Protein AF-A0A075LVZ1-F1 (afdb_monomer)

InterPro domains:
  IPR008553 Domain of unknown function DUF835 [PF05763] (126-256)

Solvent-accessible surface area (backbone atoms only — not comparable to full-atom values): 14020 Å² total; per-residue (Å²): 122,68,75,75,57,60,70,69,57,56,50,52,45,52,52,50,43,52,54,49,44,50,55,30,52,59,31,57,80,43,51,83,75,55,57,79,72,57,25,54,36,34,45,48,41,28,52,23,44,44,40,32,42,50,24,44,50,52,50,55,45,39,42,56,43,92,54,87,62,44,68,61,48,32,51,49,24,42,51,53,18,52,55,44,45,52,50,33,52,52,52,41,52,54,52,48,43,53,72,79,54,68,74,62,76,65,84,74,63,80,78,72,87,83,77,92,60,77,24,48,48,32,36,36,68,45,45,86,65,47,58,50,54,54,48,52,57,43,61,77,61,76,40,38,30,40,37,39,21,68,57,51,72,76,48,57,85,70,57,47,84,41,53,45,72,46,40,42,33,83,89,50,92,88,35,46,43,53,75,46,52,66,60,56,46,52,51,53,52,54,47,39,72,75,30,82,53,15,38,41,35,34,63,35,47,63,58,32,27,74,67,55,38,59,70,58,42,49,54,50,51,51,54,47,44,56,63,34,33,77,68,33,14,31,39,38,38,33,36,51,73,85,76,50,54,75,68,59,48,53,55,46,58,74,76,23,45,79,107

Radius of gyration: 27.49 Å; Cα contacts (8 Å, |Δi|>4): 337; chains: 1; bounding box: 56×33×82 Å

Secondar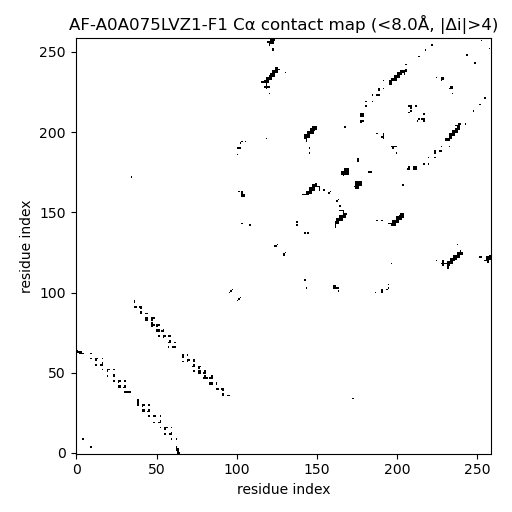y structure (DSSP, 8-state):
----S-HHHHHHHHHHHHHHHHHHHHHHTTTTTS-HHHHHHHHHHHHHHHHHHHHHHHHHHHTTS--TTHHHHHHHHHHHHHHHHHHHHHHHHHHHHHHH-----GGGGGG-----PPP-EEEEE--HHHHHHHHHHHHHTT--EEEEES-GGGGTTT--TTEEEEEB-SS-TTSB-TT-HHHHHHHHHHHHHHSTT-EEEES-HHHHHHHH-HHHHHHHHHHHHHHHHTTT-EEEEEE-GGGS-HHHHHHHHHHSEE-

Foldseek 3Di:
DDFPDPPVVLVVLVVVLVVLVVVLVVLVVCCPPDDPLVNQLSVLLNVLSVLQSVLSVLVSCCRPPPDPPSVVSNVVSVVSSVVSNVVSVVSSVVSVCCLLPPFQPQVPPVPDPDDPDQAAEEEEEDDPVVVVVVLVVVVVVLFQEEEEDCCVVVCVVVDDSRYHYAHEDPPDPSHHDLQPLVSVLVSLLSRCVNGQQYEYEYQPLLVSCVVHNLVRSLVSSLVSSVSQSVRRYYYYYYHHPVSDDPVSVVSCVVRHPYD

pLDDT: mean 82.73, std 14.63, range [36.31, 97.94]

Mean predicted aligned error: 13.15 Å

Organism: NCBI:txid1343739

Nearest PDB structures (foldseek):
  4yds-assembly1_A  TM=5.813E-01  e=6.071E-04  Sulfolobus acidocaldarius DSM 639
  4jq6-assembly1_A-2  TM=7.690E-01  e=6.101E+00  uncultured bacterium
  4jq6-assembly1_C-2  TM=6.666E-01  e=6.101E+00  uncultured bacterium
  4jq6-assembly1_B-2  TM=5.607E-01  e=7.178E+00  uncultured bacterium
  7p5j-assembly1_B  TM=1.884E-01  e=2.300E+00  Homo sapiens

Structure (mmCIF, N/CA/C/O backbone):
data_AF-A0A075LVZ1-F1
#
_entry.id   AF-A0A075LVZ1-F1
#
loop_
_atom_site.group_PDB
_atom_site.id
_atom_site.type_symbol
_atom_site.label_atom_id
_atom_site.label_alt_id
_atom_site.label_comp_id
_atom_site.label_asym_id
_atom_site.label_entity_id
_atom_site.label_seq_id
_atom_site.pdbx_PDB_ins_code
_atom_site.Cartn_x
_atom_site.Cartn_y
_atom_site.Cartn_z
_atom_site.occupancy
_atom_site.B_iso_or_equiv
_atom_site.auth_seq_id
_atom_site.auth_comp_id
_atom_site.auth_asym_id
_atom_site.auth_atom_id
_atom_site.pdbx_PDB_model_num
ATOM 1 N N . MET A 1 1 ? 19.210 -5.018 -51.157 1.00 64.44 1 MET A N 1
ATOM 2 C CA . MET A 1 1 ? 20.095 -4.602 -50.052 1.00 64.44 1 MET A CA 1
ATOM 3 C C . MET A 1 1 ? 21.063 -5.731 -49.823 1.00 64.44 1 MET A C 1
ATOM 5 O O . MET A 1 1 ? 20.612 -6.847 -49.597 1.00 64.44 1 MET A O 1
ATOM 9 N N . GLU A 1 2 ? 22.352 -5.469 -49.988 1.00 79.31 2 GLU A N 1
ATOM 10 C CA . GLU A 1 2 ? 23.391 -6.441 -49.652 1.00 79.31 2 GLU A CA 1
ATOM 11 C C . GLU A 1 2 ? 23.612 -6.414 -48.139 1.00 79.31 2 GLU A C 1
ATOM 13 O O . GLU A 1 2 ? 23.571 -5.349 -47.522 1.00 79.31 2 GLU A O 1
ATOM 18 N N . LEU A 1 3 ? 23.778 -7.591 -47.539 1.00 84.62 3 LEU A N 1
ATOM 19 C CA . LEU A 1 3 ? 24.021 -7.718 -46.109 1.00 84.62 3 LEU A CA 1
ATOM 20 C C . LEU A 1 3 ? 25.441 -7.233 -45.801 1.00 84.62 3 LEU A C 1
ATOM 22 O O . LEU A 1 3 ? 26.401 -7.734 -46.386 1.00 84.62 3 LEU A O 1
ATOM 26 N N . ARG A 1 4 ? 25.572 -6.272 -44.883 1.00 88.75 4 ARG A N 1
ATOM 27 C CA . ARG A 1 4 ? 26.872 -5.657 -44.556 1.00 88.75 4 ARG A CA 1
ATOM 28 C C . ARG A 1 4 ? 27.609 -6.367 -43.425 1.00 88.75 4 ARG A C 1
ATOM 30 O O . ARG A 1 4 ? 28.819 -6.212 -43.292 1.00 88.75 4 ARG A O 1
ATOM 37 N N . VAL A 1 5 ? 26.888 -7.158 -42.634 1.00 87.31 5 VAL A N 1
ATOM 38 C CA . VAL A 1 5 ? 27.413 -7.875 -41.470 1.00 87.31 5 VAL A CA 1
ATOM 39 C C . VAL A 1 5 ? 27.396 -9.392 -41.672 1.00 87.31 5 VAL A C 1
ATOM 41 O O . VAL A 1 5 ? 26.584 -9.917 -42.434 1.00 87.31 5 VAL A O 1
ATOM 44 N N . PRO A 1 6 ? 28.252 -10.143 -40.962 1.00 91.31 6 PRO A N 1
ATOM 45 C CA . PRO A 1 6 ? 28.134 -11.591 -40.874 1.00 91.31 6 PRO A CA 1
ATOM 46 C C . PRO A 1 6 ? 26.739 -12.056 -40.427 1.00 91.31 6 PRO A C 1
ATOM 48 O O . PRO A 1 6 ? 26.109 -11.453 -39.558 1.00 91.31 6 PRO A O 1
ATOM 51 N N . LEU A 1 7 ? 26.299 -13.208 -40.944 1.00 89.62 7 LEU A N 1
ATOM 52 C CA . LEU A 1 7 ? 24.992 -13.808 -40.631 1.00 89.62 7 LEU A CA 1
ATOM 53 C C . LEU A 1 7 ? 24.736 -14.004 -39.126 1.00 89.62 7 LEU A C 1
ATOM 55 O O . LEU A 1 7 ? 23.592 -13.919 -38.686 1.00 89.62 7 LEU A O 1
ATOM 59 N N . TYR A 1 8 ? 25.779 -14.256 -38.328 1.00 92.06 8 TYR A N 1
ATOM 60 C CA . TYR A 1 8 ? 25.625 -14.445 -36.884 1.00 92.06 8 TYR A CA 1
ATOM 61 C C . TYR A 1 8 ? 25.272 -13.141 -36.147 1.00 92.06 8 TYR A C 1
ATOM 63 O O . TYR A 1 8 ? 24.501 -13.193 -35.191 1.00 92.06 8 TYR A O 1
ATOM 71 N N . LEU A 1 9 ? 25.783 -11.984 -36.597 1.00 89.38 9 LEU A N 1
ATOM 72 C CA . LEU A 1 9 ? 25.427 -10.677 -36.026 1.00 89.38 9 LEU A CA 1
ATOM 73 C C . LEU A 1 9 ? 23.980 -10.332 -36.366 1.00 89.38 9 LEU A C 1
ATOM 75 O O . LEU A 1 9 ? 23.198 -10.030 -35.472 1.00 89.38 9 LEU A O 1
ATOM 79 N N . LEU A 1 10 ? 23.582 -10.535 -37.626 1.00 91.88 10 LEU A N 1
ATOM 80 C CA . LEU A 1 10 ? 22.193 -10.347 -38.043 1.00 91.88 10 LEU A CA 1
ATOM 81 C C . LEU A 1 10 ? 21.223 -11.203 -37.210 1.00 91.88 10 LEU A C 1
ATOM 83 O O . LEU A 1 10 ? 20.156 -10.732 -36.806 1.00 91.88 10 LEU A O 1
ATOM 87 N N . ALA A 1 11 ? 21.577 -12.465 -36.949 1.00 93.31 11 ALA A N 1
ATOM 88 C CA . ALA A 1 11 ? 20.767 -13.351 -36.118 1.00 93.31 11 ALA A CA 1
ATOM 89 C C . ALA A 1 11 ? 20.660 -12.835 -34.672 1.00 93.31 11 ALA A C 1
ATOM 91 O O . ALA A 1 11 ? 19.563 -12.800 -34.114 1.00 93.31 11 ALA A O 1
ATOM 92 N N . TYR A 1 12 ? 21.775 -12.391 -34.086 1.00 94.00 12 TYR A N 1
ATOM 93 C CA . TYR A 1 12 ? 21.812 -11.784 -32.753 1.00 94.00 12 TYR A CA 1
ATOM 94 C C . TYR A 1 12 ? 20.934 -10.523 -32.663 1.00 94.00 12 TYR A C 1
ATOM 96 O O . TYR A 1 12 ? 20.139 -10.385 -31.725 1.00 94.00 12 TYR A O 1
ATOM 104 N N . ASP A 1 13 ? 21.001 -9.643 -33.662 1.00 91.19 13 ASP A N 1
ATOM 105 C CA . ASP A 1 13 ? 20.199 -8.417 -33.713 1.00 91.19 13 ASP A CA 1
ATOM 106 C C . ASP A 1 13 ? 18.714 -8.706 -33.864 1.00 91.19 13 ASP A C 1
ATOM 108 O O . ASP A 1 13 ? 17.898 -8.155 -33.120 1.00 91.19 13 ASP A O 1
ATOM 112 N N . SER A 1 14 ? 18.374 -9.659 -34.732 1.00 93.50 14 SER A N 1
ATOM 113 C CA . SER A 1 14 ? 16.999 -10.123 -34.930 1.00 93.50 14 SER A CA 1
ATOM 114 C C . SER A 1 14 ? 16.399 -10.686 -33.640 1.00 93.50 14 SER A C 1
ATOM 116 O O . SER A 1 14 ? 15.290 -10.314 -33.251 1.00 93.50 14 SER A O 1
ATOM 118 N N . ILE A 1 15 ? 17.131 -11.570 -32.953 1.00 96.50 15 ILE A N 1
ATOM 119 C CA . ILE A 1 15 ? 16.661 -12.215 -31.719 1.00 96.50 15 ILE A CA 1
ATOM 120 C C . ILE A 1 15 ? 16.418 -11.169 -30.631 1.00 96.50 15 ILE A C 1
ATOM 122 O O . ILE A 1 15 ? 15.361 -11.176 -29.995 1.00 96.50 15 ILE A O 1
ATOM 126 N N . LEU A 1 16 ? 17.366 -10.251 -30.429 1.00 94.00 16 LEU A N 1
ATOM 127 C CA . LEU A 1 16 ? 17.232 -9.217 -29.404 1.00 94.00 16 LEU A CA 1
ATOM 128 C C . LEU A 1 16 ? 16.120 -8.217 -29.716 1.00 94.00 16 LEU A C 1
ATOM 130 O O . LEU A 1 16 ? 15.385 -7.841 -28.802 1.00 94.00 16 LEU A O 1
ATOM 134 N N . LEU A 1 17 ? 15.948 -7.829 -30.983 1.00 96.31 17 LEU A N 1
ATOM 135 C CA . LEU A 1 17 ? 14.853 -6.953 -31.395 1.00 96.31 17 LEU A CA 1
ATOM 136 C C . LEU A 1 17 ? 13.490 -7.604 -31.129 1.00 96.31 17 LEU A C 1
ATOM 138 O O . LEU A 1 17 ? 12.597 -6.960 -30.577 1.00 96.31 17 LEU A O 1
ATOM 142 N N . ILE A 1 18 ? 13.335 -8.890 -31.460 1.00 96.69 18 ILE A N 1
ATOM 143 C CA . ILE A 1 18 ? 12.097 -9.639 -31.203 1.00 96.69 18 ILE A CA 1
ATOM 144 C C . ILE A 1 18 ? 11.845 -9.769 -29.697 1.00 96.69 18 ILE A C 1
ATOM 146 O O . ILE A 1 18 ? 10.721 -9.543 -29.246 1.00 96.69 18 ILE A O 1
ATOM 150 N N . ALA A 1 19 ? 12.871 -10.099 -28.909 1.00 96.19 19 ALA A N 1
ATOM 151 C CA . ALA A 1 19 ? 12.742 -10.251 -27.462 1.00 96.19 19 ALA A CA 1
ATOM 152 C C . ALA A 1 19 ? 12.340 -8.932 -26.778 1.00 96.19 19 ALA A C 1
ATOM 154 O O . ALA A 1 19 ? 11.353 -8.895 -26.037 1.00 96.19 19 ALA A O 1
ATOM 155 N N . LEU A 1 20 ? 13.050 -7.835 -27.069 1.00 95.12 20 LEU A N 1
ATOM 156 C CA . LEU A 1 20 ? 12.727 -6.505 -26.539 1.00 95.12 20 LEU A CA 1
ATOM 157 C C . LEU A 1 20 ? 11.356 -6.026 -27.027 1.00 95.12 20 LEU A C 1
ATOM 159 O O . LEU A 1 20 ? 10.553 -5.535 -26.230 1.00 95.12 20 LEU A O 1
ATOM 163 N N . GLY A 1 21 ? 11.050 -6.232 -28.310 1.00 96.56 21 GLY A N 1
ATOM 164 C CA . GLY A 1 21 ? 9.759 -5.894 -28.903 1.00 96.56 21 GLY A CA 1
ATOM 165 C C . GLY A 1 21 ? 8.597 -6.644 -28.250 1.00 96.56 21 GLY A C 1
ATOM 166 O O . GLY A 1 21 ? 7.567 -6.041 -27.948 1.00 96.56 21 GLY A O 1
ATOM 167 N N . TYR A 1 22 ? 8.765 -7.936 -27.950 1.00 96.81 22 TYR A N 1
ATOM 168 C CA . TYR A 1 22 ? 7.758 -8.732 -27.247 1.00 96.81 22 TYR A CA 1
ATOM 169 C C . TYR A 1 22 ? 7.460 -8.171 -25.852 1.00 96.81 22 TYR A C 1
ATOM 171 O O . TYR A 1 22 ? 6.290 -7.969 -25.505 1.00 96.81 22 TYR A O 1
ATOM 179 N N . VAL A 1 23 ? 8.501 -7.874 -25.065 1.00 95.62 23 VAL A N 1
ATOM 180 C CA . VAL A 1 23 ? 8.341 -7.293 -23.723 1.00 95.62 23 VAL A CA 1
ATOM 181 C C . VAL A 1 23 ? 7.691 -5.911 -23.814 1.00 95.62 23 VAL A C 1
ATOM 183 O O . VAL A 1 23 ? 6.744 -5.622 -23.081 1.00 95.62 23 VAL A O 1
ATOM 186 N N . TRP A 1 24 ? 8.109 -5.071 -24.760 1.00 96.56 24 TRP A N 1
ATOM 187 C CA . TRP A 1 24 ? 7.509 -3.753 -24.953 1.00 96.56 24 TRP A CA 1
ATOM 188 C C . TRP A 1 24 ? 6.017 -3.834 -25.314 1.00 96.56 24 TRP A C 1
ATOM 190 O O . TRP A 1 24 ? 5.183 -3.195 -24.665 1.00 96.56 24 TRP A O 1
ATOM 200 N N . ILE A 1 25 ? 5.642 -4.701 -26.262 1.00 95.38 25 ILE A N 1
ATOM 201 C CA . ILE A 1 25 ? 4.237 -4.949 -26.632 1.00 95.38 25 ILE A CA 1
ATOM 202 C C . ILE A 1 25 ? 3.438 -5.485 -25.436 1.00 95.38 25 ILE A C 1
ATOM 204 O O . ILE A 1 25 ? 2.276 -5.107 -25.242 1.00 95.38 25 ILE A O 1
ATOM 208 N N . PHE A 1 26 ? 4.041 -6.348 -24.612 1.00 94.62 26 PHE A N 1
ATOM 209 C CA . PHE A 1 26 ? 3.421 -6.862 -23.392 1.00 94.62 26 PHE A CA 1
ATOM 210 C C . PHE A 1 26 ? 3.020 -5.728 -22.434 1.00 94.62 26 PHE A C 1
ATOM 212 O O . PHE A 1 26 ? 1.895 -5.757 -21.917 1.00 94.62 26 PHE A O 1
ATOM 219 N N . PHE A 1 27 ? 3.891 -4.734 -22.225 1.00 93.06 27 PHE A N 1
ATOM 220 C CA . PHE A 1 27 ? 3.594 -3.558 -21.397 1.00 93.06 27 PHE A CA 1
ATOM 221 C C . PHE A 1 27 ? 2.588 -2.615 -22.073 1.00 93.06 27 PHE A C 1
ATOM 223 O O . PHE A 1 27 ? 1.617 -2.203 -21.435 1.00 93.06 27 PHE A O 1
ATOM 230 N N . MET A 1 28 ? 2.732 -2.360 -23.378 1.00 91.19 28 MET A N 1
ATOM 231 C CA . MET A 1 28 ? 1.812 -1.516 -24.158 1.00 91.19 28 MET A CA 1
ATOM 232 C C . MET A 1 28 ? 0.360 -2.005 -24.084 1.00 91.19 28 MET A C 1
ATOM 234 O O . MET A 1 28 ? -0.555 -1.222 -23.819 1.00 91.19 28 MET A O 1
ATOM 238 N N . LYS A 1 29 ? 0.130 -3.320 -24.219 1.00 91.81 29 LYS A N 1
ATOM 239 C CA . LYS A 1 29 ? -1.216 -3.920 -24.101 1.00 91.81 29 LYS A CA 1
ATOM 240 C C . LYS A 1 29 ? -1.846 -3.754 -22.712 1.00 91.81 29 LYS A C 1
ATOM 242 O O . LYS A 1 29 ? -3.043 -3.984 -22.554 1.00 91.81 29 LYS A O 1
ATOM 247 N N . ARG A 1 30 ? -1.065 -3.382 -21.695 1.00 90.12 30 ARG A N 1
ATOM 248 C CA . ARG A 1 30 ? -1.494 -3.307 -20.292 1.00 90.12 30 ARG A CA 1
ATOM 249 C C . ARG A 1 30 ? -1.537 -1.890 -19.719 1.00 90.12 30 ARG A C 1
ATOM 251 O O . ARG A 1 30 ? -1.924 -1.733 -18.564 1.00 90.12 30 ARG A O 1
ATOM 258 N N . LEU A 1 31 ? -1.258 -0.862 -20.524 1.00 83.81 31 LEU A N 1
ATOM 259 C CA . LEU A 1 31 ? -1.219 0.552 -20.110 1.00 83.81 31 LEU A CA 1
ATOM 260 C C . LEU A 1 31 ? -2.469 1.060 -19.372 1.00 83.81 31 LEU A C 1
ATOM 262 O O . LEU A 1 31 ? -2.399 2.040 -18.633 1.00 83.81 31 LEU A O 1
ATOM 266 N N . ARG A 1 32 ? -3.627 0.429 -19.589 1.00 80.44 32 ARG A N 1
ATOM 267 C CA . ARG A 1 32 ? -4.916 0.838 -19.005 1.00 80.44 32 ARG A CA 1
ATOM 268 C C . ARG A 1 32 ? -5.545 -0.214 -18.092 1.00 80.44 32 ARG A C 1
ATOM 270 O O . ARG A 1 32 ? -6.679 -0.031 -17.671 1.00 80.44 32 ARG A O 1
ATOM 277 N N . ARG A 1 33 ? -4.845 -1.319 -17.815 1.00 78.75 33 ARG A N 1
ATOM 278 C CA . ARG A 1 33 ? -5.433 -2.485 -17.135 1.00 78.75 33 ARG A CA 1
ATOM 279 C C . ARG A 1 33 ? -5.319 -2.442 -15.610 1.00 78.75 33 ARG A C 1
ATOM 281 O O . ARG A 1 33 ? -6.040 -3.169 -14.942 1.00 78.75 33 ARG A O 1
ATOM 288 N N . TYR A 1 34 ? -4.401 -1.645 -15.074 1.00 78.69 34 TYR A N 1
ATOM 289 C CA . TYR A 1 34 ? -3.966 -1.758 -13.683 1.00 78.69 34 TYR A CA 1
ATOM 290 C C . TYR A 1 34 ? -4.407 -0.594 -12.782 1.00 78.69 34 TYR A C 1
ATOM 292 O O . TYR A 1 34 ? -4.779 0.476 -13.275 1.00 78.69 34 TYR A O 1
ATOM 300 N N . SER A 1 35 ? -4.343 -0.826 -11.460 1.00 69.06 35 SER A N 1
ATOM 301 C CA . SER A 1 35 ? -4.576 0.163 -10.393 1.00 69.06 35 SER A CA 1
ATOM 302 C C . SER A 1 35 ? -3.644 1.374 -10.524 1.00 69.06 35 SER A C 1
ATOM 304 O O . SER A 1 35 ? -2.689 1.359 -11.299 1.00 69.06 35 SER A O 1
ATOM 306 N N . LYS A 1 36 ? -3.903 2.452 -9.771 1.00 69.25 36 LYS A N 1
ATOM 307 C CA . LYS A 1 36 ? -3.146 3.708 -9.901 1.00 69.25 36 LYS A CA 1
ATOM 308 C C . LYS A 1 36 ? -1.641 3.514 -9.644 1.00 69.25 36 LYS A C 1
ATOM 310 O O . LYS A 1 36 ? -0.866 4.111 -10.387 1.00 69.25 36 LYS A O 1
ATOM 315 N N . GLU A 1 37 ? -1.237 2.668 -8.686 1.00 71.19 37 GLU A N 1
ATOM 316 C CA . GLU A 1 37 ? 0.190 2.424 -8.394 1.00 71.19 37 GLU A CA 1
ATOM 317 C C . GLU A 1 37 ? 0.885 1.718 -9.566 1.00 71.19 37 GLU A C 1
ATOM 319 O O . GLU A 1 37 ? 1.896 2.182 -10.094 1.00 71.19 37 GLU A O 1
ATOM 324 N N . LEU A 1 38 ? 0.298 0.614 -10.031 1.00 81.75 38 LEU A N 1
ATOM 325 C CA . LEU A 1 38 ? 0.896 -0.207 -11.080 1.00 81.75 38 LEU A CA 1
ATOM 326 C C . LEU A 1 38 ? 0.739 0.424 -12.474 1.00 81.75 38 LEU A C 1
ATOM 328 O O . LEU A 1 38 ? 1.532 0.157 -13.376 1.00 81.75 38 LEU A O 1
ATOM 332 N N . LYS A 1 39 ? -0.238 1.318 -12.659 1.00 84.94 39 LYS A N 1
ATOM 333 C CA . LYS A 1 39 ? -0.424 2.084 -13.896 1.00 84.94 39 LYS A CA 1
ATOM 334 C C . LYS A 1 39 ? 0.774 2.984 -14.190 1.00 84.94 39 LYS A C 1
ATOM 336 O O . LYS A 1 39 ? 1.240 2.975 -15.326 1.00 84.94 39 LYS A O 1
ATOM 341 N N . VAL A 1 40 ? 1.275 3.725 -13.197 1.00 86.00 40 VAL A N 1
ATOM 342 C CA . VAL A 1 40 ? 2.437 4.620 -13.380 1.00 86.00 40 VAL A CA 1
ATOM 343 C C . VAL A 1 40 ? 3.680 3.806 -13.738 1.00 86.00 40 VAL A C 1
ATOM 345 O O . VAL A 1 40 ? 4.377 4.136 -14.696 1.00 86.00 40 VAL A O 1
ATOM 348 N N . PHE A 1 41 ? 3.897 2.684 -13.044 1.00 91.38 41 PHE A N 1
ATOM 349 C CA . PHE A 1 41 ? 4.978 1.750 -13.359 1.00 91.38 41 PHE A CA 1
ATOM 350 C C . PHE A 1 41 ? 4.901 1.243 -14.805 1.00 91.38 41 PHE A C 1
ATOM 352 O O . PHE A 1 41 ? 5.867 1.355 -15.554 1.00 91.38 41 PHE A O 1
ATOM 359 N N . VAL A 1 42 ? 3.740 0.732 -15.225 1.00 92.81 42 VAL A N 1
ATOM 360 C CA . VAL A 1 42 ? 3.554 0.169 -16.572 1.00 92.81 42 VAL A CA 1
ATOM 361 C C . VAL A 1 42 ? 3.703 1.229 -17.662 1.00 92.81 42 VAL A C 1
ATOM 363 O O . VAL A 1 42 ? 4.241 0.926 -18.724 1.00 92.81 42 VAL A O 1
ATOM 366 N N . GLN A 1 43 ? 3.267 2.466 -17.410 1.00 92.31 43 GLN A N 1
ATOM 367 C CA . GLN A 1 43 ? 3.438 3.585 -18.339 1.00 92.31 43 GLN A CA 1
ATOM 368 C C . GLN A 1 43 ? 4.910 3.962 -18.517 1.00 92.31 43 GLN A C 1
ATOM 370 O O . GLN A 1 43 ? 5.385 4.022 -19.652 1.00 92.31 43 GLN A O 1
ATOM 375 N N . ASN A 1 44 ? 5.638 4.148 -17.416 1.00 93.25 44 ASN A N 1
ATOM 376 C CA . ASN A 1 44 ? 7.055 4.503 -17.464 1.00 93.25 44 ASN A CA 1
ATOM 377 C C . ASN A 1 44 ? 7.891 3.363 -18.061 1.00 93.25 44 ASN A C 1
ATOM 379 O O . ASN A 1 44 ? 8.726 3.602 -18.931 1.00 93.25 44 ASN A O 1
ATOM 383 N N . ALA A 1 45 ? 7.610 2.112 -17.679 1.00 95.00 45 ALA A N 1
ATOM 384 C CA . ALA A 1 45 ? 8.283 0.942 -18.234 1.00 95.00 45 ALA A CA 1
ATOM 385 C C . ALA A 1 45 ? 8.053 0.822 -19.747 1.00 95.00 45 ALA A C 1
ATOM 387 O O . ALA A 1 45 ? 9.004 0.602 -20.492 1.00 95.00 45 ALA A O 1
ATOM 388 N N . ALA A 1 46 ? 6.817 1.023 -20.224 1.00 95.75 46 ALA A N 1
ATOM 389 C CA . ALA A 1 46 ? 6.519 1.023 -21.656 1.00 95.75 46 ALA A CA 1
ATOM 390 C C . ALA A 1 46 ? 7.249 2.150 -22.404 1.00 95.75 46 ALA A C 1
ATOM 392 O O . ALA A 1 46 ? 7.719 1.933 -23.518 1.00 95.75 46 ALA A O 1
ATOM 393 N N . PHE A 1 47 ? 7.359 3.337 -21.803 1.00 96.06 47 PHE A N 1
ATOM 394 C CA . PHE A 1 47 ? 8.073 4.463 -22.400 1.00 96.06 47 PHE A CA 1
ATOM 395 C C . PHE A 1 47 ? 9.574 4.174 -22.539 1.00 96.06 47 PHE A C 1
ATOM 397 O O . PHE A 1 47 ? 10.105 4.226 -23.647 1.00 96.06 47 PHE A O 1
ATOM 404 N N . PHE A 1 48 ? 10.246 3.790 -21.449 1.00 97.50 48 PHE A N 1
ATOM 405 C CA . PHE A 1 48 ? 11.691 3.544 -21.464 1.00 97.50 48 PHE A CA 1
ATOM 406 C C . PHE A 1 4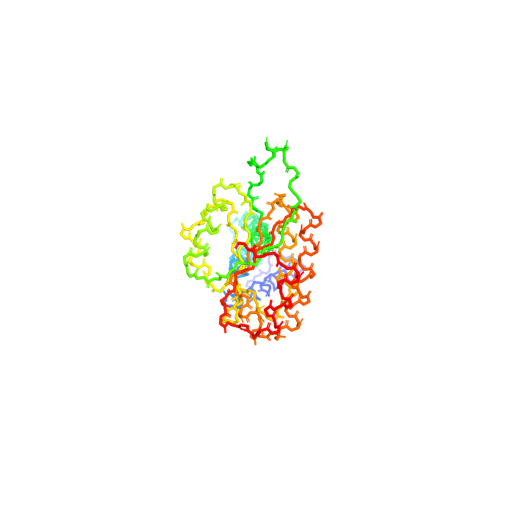8 ? 12.078 2.316 -22.295 1.00 97.50 48 PHE A C 1
ATOM 408 O O . PHE A 1 48 ? 13.013 2.400 -23.089 1.00 97.50 48 PHE A O 1
ATOM 415 N N . LEU A 1 49 ? 11.316 1.216 -22.215 1.00 96.56 49 LEU A N 1
ATOM 416 C CA . LEU A 1 49 ? 11.525 0.065 -23.105 1.00 96.56 49 LEU A CA 1
ATOM 417 C C . LEU A 1 49 ? 11.321 0.434 -24.579 1.00 96.56 49 LEU A C 1
ATOM 419 O O . LEU A 1 49 ? 12.015 -0.102 -25.438 1.00 96.56 49 LEU A O 1
ATOM 423 N N . GLY A 1 50 ? 10.405 1.361 -24.876 1.00 96.44 50 GLY A N 1
ATOM 424 C CA . GLY A 1 50 ? 10.202 1.869 -26.232 1.00 96.44 50 GLY A CA 1
ATOM 425 C C . GLY A 1 50 ? 11.451 2.547 -26.796 1.00 96.44 50 GLY A C 1
ATOM 426 O O . GLY A 1 50 ? 11.777 2.336 -27.961 1.00 96.44 50 GLY A O 1
ATOM 427 N N . ILE A 1 51 ? 12.195 3.284 -25.963 1.00 97.12 51 ILE A N 1
ATOM 428 C CA . ILE A 1 51 ? 13.472 3.908 -26.349 1.00 97.12 51 ILE A CA 1
ATOM 429 C C . ILE A 1 51 ? 14.520 2.836 -26.687 1.00 97.12 51 ILE A C 1
ATOM 431 O O . ILE A 1 51 ? 15.192 2.945 -27.711 1.00 97.12 51 ILE A O 1
ATOM 435 N N . ALA A 1 52 ? 14.627 1.768 -25.888 1.00 96.12 52 ALA A N 1
ATOM 436 C CA . ALA A 1 52 ? 15.531 0.655 -26.198 1.00 96.12 52 ALA A CA 1
ATOM 437 C C . ALA A 1 52 ? 15.148 -0.076 -27.493 1.00 96.12 52 ALA A C 1
ATOM 439 O O . ALA A 1 52 ? 16.021 -0.357 -28.312 1.00 96.12 52 ALA A O 1
ATOM 440 N N . VAL A 1 53 ? 13.856 -0.357 -27.705 1.00 97.06 53 VAL A N 1
ATOM 441 C CA . VAL A 1 53 ? 13.367 -0.984 -28.947 1.00 97.06 53 VAL A CA 1
ATOM 442 C C . VAL A 1 53 ? 13.660 -0.098 -30.154 1.00 97.06 53 VAL A C 1
ATOM 444 O O . VAL A 1 53 ? 14.077 -0.609 -31.188 1.00 97.06 53 VAL A O 1
ATOM 447 N N . PHE A 1 54 ? 13.485 1.219 -30.026 1.00 96.38 54 PHE A N 1
ATOM 448 C CA . PHE A 1 54 ? 13.792 2.171 -31.090 1.00 96.38 54 PHE A CA 1
ATOM 449 C C . PHE A 1 54 ? 15.282 2.174 -31.448 1.00 96.38 54 PHE A C 1
ATOM 451 O O . PHE A 1 54 ? 15.621 2.015 -32.619 1.00 96.38 54 PHE A O 1
ATOM 458 N N . GLY A 1 55 ? 16.168 2.266 -30.449 1.00 95.12 55 GLY A N 1
ATOM 459 C CA . GLY A 1 55 ? 17.614 2.172 -30.672 1.00 95.12 55 GLY A CA 1
ATOM 460 C C . GLY A 1 55 ? 18.010 0.851 -31.335 1.00 95.12 55 GLY A C 1
ATOM 461 O O . 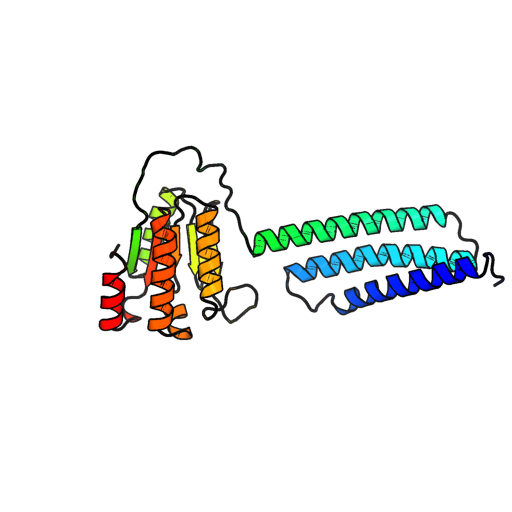GLY A 1 55 ? 18.761 0.846 -32.306 1.00 95.12 55 GLY A O 1
ATOM 462 N N . ARG A 1 56 ? 17.426 -0.266 -30.883 1.00 94.94 56 ARG A N 1
ATOM 463 C CA . ARG A 1 56 ? 17.691 -1.594 -31.455 1.00 94.94 56 ARG A CA 1
ATOM 464 C C . ARG A 1 56 ? 17.142 -1.767 -32.871 1.00 94.94 56 ARG A C 1
ATOM 466 O O . ARG A 1 56 ? 17.702 -2.521 -33.657 1.00 94.94 56 ARG A O 1
ATOM 473 N N . LEU A 1 57 ? 16.050 -1.084 -33.205 1.00 95.25 57 LEU A N 1
ATOM 474 C CA . LEU A 1 57 ? 15.494 -1.081 -34.555 1.00 95.25 57 LEU A CA 1
ATOM 475 C C . LEU A 1 57 ? 16.404 -0.322 -35.527 1.00 95.25 57 LEU A C 1
ATOM 477 O O . LEU A 1 57 ? 16.577 -0.777 -36.651 1.00 95.25 57 LEU A O 1
ATOM 481 N N . ILE A 1 58 ? 17.002 0.793 -35.097 1.00 94.00 58 ILE A N 1
ATOM 482 C CA . ILE A 1 58 ? 17.986 1.539 -35.899 1.00 94.00 58 ILE A CA 1
ATOM 483 C C . ILE A 1 58 ? 19.224 0.680 -36.164 1.00 94.00 58 ILE A C 1
ATOM 485 O O . ILE A 1 58 ? 19.621 0.535 -37.313 1.00 94.00 58 ILE A O 1
ATOM 489 N N . ASP A 1 59 ? 19.770 0.059 -35.122 1.00 93.00 59 ASP A N 1
ATOM 490 C CA . ASP A 1 59 ? 20.906 -0.866 -35.213 1.00 93.00 59 ASP A CA 1
ATOM 491 C C . ASP A 1 59 ? 20.615 -2.052 -36.156 1.00 93.00 59 ASP A C 1
ATOM 493 O O . ASP A 1 59 ? 21.391 -2.354 -37.058 1.00 93.00 59 ASP A O 1
ATOM 497 N N . PHE A 1 60 ? 19.418 -2.644 -36.071 1.00 93.56 60 PHE A N 1
ATOM 498 C CA . PHE A 1 60 ? 19.000 -3.683 -37.016 1.00 93.56 60 PHE A CA 1
ATOM 499 C C . PHE A 1 60 ? 18.930 -3.188 -38.472 1.00 93.56 60 PHE A C 1
ATOM 501 O O . PHE A 1 60 ? 19.221 -3.953 -39.393 1.00 93.56 60 PHE A O 1
ATOM 508 N N . LEU A 1 61 ? 18.523 -1.935 -38.701 1.00 92.62 61 LEU A N 1
ATOM 509 C CA . LEU A 1 61 ? 18.480 -1.341 -40.040 1.00 92.62 61 LEU A CA 1
ATOM 510 C C . LEU A 1 61 ? 19.882 -1.028 -40.586 1.00 92.62 61 LEU A C 1
ATOM 512 O O . LEU A 1 61 ? 20.062 -1.105 -41.807 1.00 92.62 61 LEU A O 1
ATOM 516 N N . ASP A 1 62 ? 20.866 -0.744 -39.721 1.00 92.38 62 ASP A N 1
ATOM 517 C CA . ASP A 1 62 ? 22.246 -0.460 -40.147 1.00 92.38 62 ASP A CA 1
ATOM 518 C C . ASP A 1 62 ? 22.896 -1.643 -40.895 1.00 92.38 62 ASP A C 1
ATOM 520 O O . ASP A 1 62 ? 23.638 -1.475 -41.874 1.00 92.38 62 ASP A O 1
ATOM 524 N N . ASN A 1 63 ? 22.478 -2.864 -40.541 1.00 90.06 63 ASN A N 1
ATOM 525 C CA . ASN A 1 63 ? 22.870 -4.106 -41.217 1.00 90.06 63 ASN A CA 1
ATOM 526 C C . ASN A 1 63 ? 22.573 -4.110 -42.734 1.00 90.06 63 ASN A C 1
ATOM 528 O O . ASN A 1 63 ? 23.189 -4.883 -43.481 1.00 90.06 63 ASN A O 1
ATOM 532 N N . PHE A 1 64 ? 21.644 -3.260 -43.194 1.00 91.69 64 PHE A N 1
ATOM 533 C CA . PHE A 1 64 ? 21.201 -3.163 -44.589 1.00 91.69 64 PHE A CA 1
ATOM 534 C C . PHE A 1 64 ? 21.456 -1.794 -45.238 1.00 91.69 64 PHE A C 1
ATOM 536 O O . PHE A 1 64 ? 21.630 -1.725 -46.458 1.00 91.69 64 PHE A O 1
ATOM 543 N N . ILE A 1 65 ? 21.449 -0.709 -44.458 1.00 89.62 65 ILE A N 1
ATOM 544 C CA . ILE A 1 65 ? 21.630 0.677 -44.919 1.00 89.62 65 ILE A CA 1
ATOM 545 C C . ILE A 1 65 ? 22.656 1.335 -44.010 1.00 89.62 65 ILE A C 1
ATOM 547 O O . ILE A 1 65 ? 22.458 1.314 -42.814 1.00 89.62 65 ILE A O 1
ATOM 551 N N . SER A 1 66 ? 23.691 1.992 -44.538 1.00 87.06 66 SER A N 1
ATOM 552 C CA . SER A 1 66 ? 24.620 2.722 -43.664 1.00 87.06 66 SER A CA 1
ATOM 553 C C . SER A 1 66 ? 23.937 3.905 -42.993 1.00 87.06 66 SER A C 1
ATOM 555 O O . SER A 1 66 ? 23.577 4.877 -43.663 1.00 87.06 66 SER A O 1
ATOM 557 N N . ILE A 1 67 ? 23.800 3.827 -41.674 1.00 89.25 67 ILE A N 1
ATOM 558 C CA . ILE A 1 67 ? 23.279 4.889 -40.826 1.00 89.25 67 ILE A CA 1
ATOM 559 C C . ILE A 1 67 ? 24.478 5.532 -40.121 1.00 89.25 67 ILE A C 1
ATOM 561 O O . ILE A 1 67 ? 25.257 4.844 -39.469 1.00 89.25 67 ILE A O 1
ATOM 565 N N . PRO A 1 68 ? 24.689 6.848 -40.267 1.00 90.50 68 PRO A N 1
ATOM 566 C CA . PRO A 1 68 ? 25.749 7.517 -39.534 1.00 90.50 68 PRO A CA 1
ATOM 567 C C . PRO A 1 68 ? 25.415 7.532 -38.038 1.00 90.50 68 PRO A C 1
ATOM 569 O O . PRO A 1 68 ? 24.276 7.808 -37.658 1.00 90.50 68 PRO A O 1
ATOM 572 N N . TYR A 1 69 ? 26.436 7.315 -37.212 1.00 91.69 69 TYR A N 1
ATOM 573 C CA . TYR A 1 69 ? 26.355 7.358 -35.751 1.00 91.69 69 TYR A CA 1
ATOM 574 C C . TYR A 1 69 ? 25.464 6.277 -35.106 1.00 91.69 69 TYR A C 1
ATOM 576 O O . TYR A 1 69 ? 24.879 6.494 -34.042 1.00 91.69 69 TYR A O 1
ATOM 584 N N . ASP A 1 70 ? 25.324 5.110 -35.742 1.00 89.38 70 ASP A N 1
ATOM 585 C CA . ASP A 1 70 ? 24.522 3.980 -35.253 1.00 89.38 70 ASP A CA 1
ATOM 586 C C . ASP A 1 70 ? 24.921 3.563 -33.824 1.00 89.38 70 ASP A C 1
ATOM 588 O O . ASP A 1 70 ? 24.064 3.444 -32.941 1.00 89.38 70 ASP A O 1
ATOM 592 N N . VAL A 1 71 ? 26.229 3.457 -33.564 1.00 90.38 71 VAL A N 1
ATOM 593 C CA . VAL A 1 71 ? 26.776 3.058 -32.263 1.00 90.38 71 VAL A CA 1
ATOM 594 C C . VAL A 1 71 ? 26.456 4.094 -31.185 1.00 90.38 71 VAL A C 1
ATOM 596 O O . VAL A 1 71 ? 26.046 3.717 -30.079 1.00 90.38 71 VAL A O 1
ATOM 599 N N . GLU A 1 72 ? 26.603 5.396 -31.467 1.00 93.75 72 GLU A N 1
ATOM 600 C CA . GLU A 1 72 ? 26.270 6.438 -30.486 1.00 93.75 72 GLU A CA 1
ATOM 601 C C . GLU A 1 72 ? 24.765 6.493 -30.205 1.00 93.75 72 GLU A C 1
ATOM 603 O O . GLU A 1 72 ? 24.362 6.660 -29.046 1.00 93.75 72 GLU A O 1
ATOM 608 N N . ILE A 1 73 ? 23.930 6.311 -31.235 1.00 94.06 73 ILE A N 1
ATOM 609 C CA . ILE A 1 73 ? 22.470 6.266 -31.094 1.00 94.06 73 ILE A CA 1
ATOM 610 C C . ILE A 1 73 ? 22.062 5.074 -30.225 1.00 94.06 73 ILE A C 1
ATOM 612 O O . ILE A 1 73 ? 2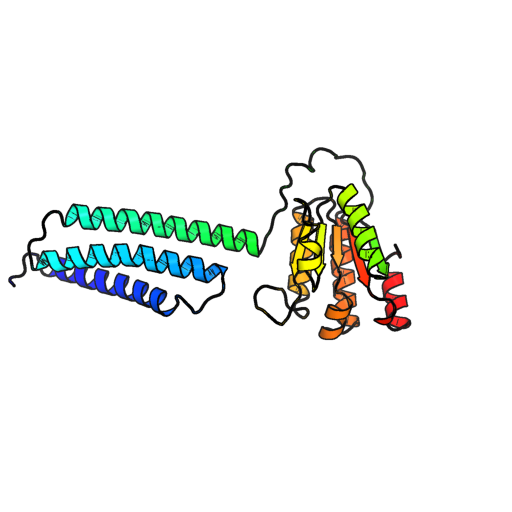1.321 5.257 -29.251 1.00 94.06 73 ILE A O 1
ATOM 616 N N . LEU A 1 74 ? 22.561 3.872 -30.532 1.00 94.19 74 LEU A N 1
ATOM 617 C CA . LEU A 1 74 ? 22.255 2.652 -29.784 1.00 94.19 74 LEU A CA 1
ATOM 618 C C . LEU A 1 74 ? 22.686 2.783 -28.321 1.00 94.19 74 LEU A C 1
ATOM 620 O O . LEU A 1 74 ? 21.886 2.544 -27.412 1.00 94.19 74 LEU A O 1
ATOM 624 N N . THR A 1 75 ? 23.926 3.222 -28.095 1.00 94.38 75 THR A N 1
ATOM 625 C CA . THR A 1 75 ? 24.497 3.376 -26.750 1.00 94.38 75 THR A CA 1
ATOM 626 C C . THR A 1 75 ? 23.696 4.380 -25.924 1.00 94.38 75 THR A C 1
ATOM 628 O O . THR A 1 75 ? 23.360 4.107 -24.770 1.00 94.38 75 THR A O 1
ATOM 631 N N . THR A 1 76 ? 23.317 5.514 -26.520 1.00 96.31 76 THR A N 1
ATOM 632 C CA . THR A 1 76 ? 22.518 6.549 -25.847 1.00 96.31 76 THR A CA 1
ATOM 633 C C . THR A 1 76 ? 21.107 6.055 -25.526 1.00 96.31 76 THR A C 1
ATOM 635 O O . THR A 1 76 ? 20.625 6.243 -24.406 1.00 96.31 76 THR A O 1
ATOM 638 N N . CYS A 1 77 ? 20.448 5.369 -26.465 1.00 96.69 77 CYS A N 1
ATOM 639 C CA . CYS A 1 77 ? 19.118 4.798 -26.244 1.00 96.69 77 CYS A CA 1
ATOM 640 C C . CYS A 1 77 ? 19.127 3.760 -25.115 1.00 96.69 77 CYS A C 1
ATOM 642 O O . CYS A 1 77 ? 18.250 3.778 -24.245 1.00 96.69 77 CYS A O 1
ATOM 644 N N . TYR A 1 78 ? 20.128 2.877 -25.091 1.00 96.06 78 TYR A N 1
ATOM 645 C CA . TYR A 1 78 ? 20.282 1.881 -24.031 1.00 96.06 78 TYR A CA 1
ATOM 646 C C . TYR A 1 78 ? 20.595 2.519 -22.684 1.00 96.06 78 TYR A C 1
ATOM 648 O O . TYR A 1 78 ? 19.973 2.145 -21.691 1.00 96.06 78 TYR A O 1
ATOM 656 N N . PHE A 1 79 ? 21.475 3.520 -22.643 1.00 97.88 79 PHE A N 1
ATOM 657 C CA . PHE A 1 79 ? 21.761 4.261 -21.418 1.00 97.88 79 PHE A CA 1
ATOM 658 C C . PHE A 1 79 ? 20.486 4.878 -20.822 1.00 97.88 79 PHE A C 1
ATOM 660 O O . PHE A 1 79 ? 20.159 4.624 -19.660 1.00 97.88 79 PHE A O 1
ATOM 667 N N . ILE A 1 80 ? 19.714 5.610 -21.634 1.00 97.81 80 ILE A N 1
ATOM 668 C CA . ILE A 1 80 ? 18.456 6.240 -21.202 1.00 97.81 80 ILE A CA 1
ATOM 669 C C . ILE A 1 80 ? 17.439 5.184 -20.752 1.00 97.81 80 ILE A C 1
ATOM 671 O O . ILE A 1 80 ? 16.802 5.347 -19.710 1.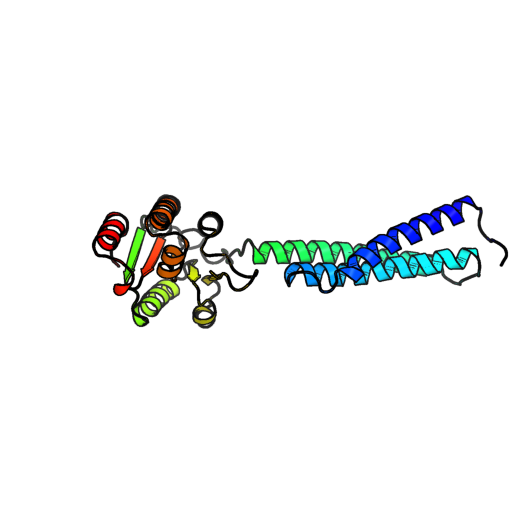00 97.81 80 ILE A O 1
ATOM 675 N N . SER A 1 81 ? 17.295 4.087 -21.502 1.00 97.62 81 SER A N 1
ATOM 676 C CA . SER A 1 81 ? 16.361 3.015 -21.150 1.00 97.62 81 SER A CA 1
ATOM 677 C C . SER A 1 81 ? 16.736 2.334 -19.836 1.00 97.62 81 SER A C 1
ATOM 679 O O . SER A 1 81 ? 15.862 2.104 -19.005 1.00 97.62 81 SER A O 1
ATOM 681 N N . ILE A 1 82 ? 18.010 1.992 -19.626 1.00 97.00 82 ILE A N 1
ATOM 682 C CA . ILE A 1 82 ? 18.460 1.296 -18.412 1.00 97.00 82 ILE A CA 1
ATOM 683 C C . ILE A 1 82 ? 18.242 2.188 -17.189 1.00 97.00 82 ILE A C 1
ATOM 685 O O . ILE A 1 82 ? 17.610 1.755 -16.224 1.00 97.00 82 ILE A O 1
ATOM 689 N N . VAL A 1 83 ? 18.689 3.447 -17.250 1.00 97.94 83 VAL A N 1
ATOM 690 C CA . VAL A 1 83 ? 18.490 4.419 -16.162 1.00 97.94 83 VAL A CA 1
ATOM 691 C C . VAL A 1 83 ? 17.000 4.629 -15.888 1.00 97.94 83 VAL A C 1
ATOM 693 O O . VAL A 1 83 ? 16.570 4.607 -14.734 1.00 97.94 83 VAL A O 1
ATOM 696 N N . GLY A 1 84 ? 16.191 4.762 -16.941 1.00 96.75 84 GLY A N 1
ATOM 697 C CA . GLY A 1 84 ? 14.747 4.930 -16.826 1.00 96.75 84 GLY A CA 1
ATOM 698 C C . GLY A 1 84 ? 14.032 3.729 -16.206 1.00 96.75 84 GLY A C 1
ATOM 699 O O . GLY A 1 84 ? 13.133 3.902 -15.379 1.00 96.75 84 GLY A O 1
ATOM 700 N N . ILE A 1 85 ? 14.449 2.503 -16.534 1.00 96.50 85 ILE A N 1
ATOM 701 C CA . ILE A 1 85 ? 13.896 1.282 -15.931 1.00 96.50 85 ILE A CA 1
ATOM 702 C C . ILE A 1 85 ? 14.294 1.162 -14.460 1.00 96.50 85 ILE A C 1
ATOM 704 O O . ILE A 1 85 ? 13.428 0.869 -13.634 1.00 96.50 85 ILE A O 1
ATOM 708 N N . ILE A 1 86 ? 15.548 1.465 -14.107 1.00 97.06 86 ILE A N 1
ATOM 709 C CA . ILE A 1 86 ? 15.994 1.513 -12.705 1.00 97.06 86 ILE A CA 1
ATOM 710 C C . ILE A 1 86 ? 15.148 2.519 -11.918 1.00 97.06 86 ILE A C 1
ATOM 712 O O . ILE A 1 86 ? 14.571 2.167 -10.889 1.00 97.06 86 ILE A O 1
ATOM 716 N N . TYR A 1 87 ? 14.999 3.743 -12.435 1.00 96.25 87 TYR A N 1
ATOM 717 C CA . TYR A 1 87 ? 14.146 4.768 -11.831 1.00 96.25 87 TYR A CA 1
ATOM 718 C C . TYR A 1 87 ? 12.703 4.277 -11.653 1.00 96.25 87 TYR A C 1
ATOM 720 O O . TYR A 1 87 ? 12.112 4.442 -10.588 1.00 96.25 87 TYR A O 1
ATOM 728 N N . THR A 1 88 ? 12.152 3.622 -12.674 1.00 94.38 88 THR A N 1
ATOM 729 C CA . THR A 1 88 ? 10.780 3.100 -12.660 1.00 94.38 88 THR A CA 1
ATOM 730 C C . THR A 1 88 ? 10.579 2.028 -11.585 1.00 94.38 88 THR A C 1
ATOM 732 O O . THR A 1 88 ? 9.552 2.037 -10.906 1.00 94.38 88 THR A O 1
ATOM 735 N N . ILE A 1 89 ? 11.558 1.139 -11.383 1.00 93.00 89 ILE A N 1
A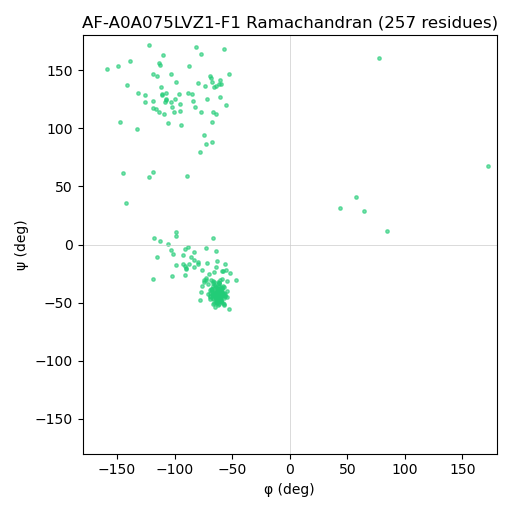TOM 736 C CA . ILE A 1 89 ? 11.526 0.123 -10.319 1.00 93.00 89 ILE A CA 1
ATOM 737 C C . ILE A 1 89 ? 11.603 0.781 -8.938 1.00 93.00 89 ILE A C 1
ATOM 739 O O . ILE A 1 89 ? 10.793 0.461 -8.070 1.00 93.00 89 ILE A O 1
ATOM 743 N N . VAL A 1 90 ? 12.526 1.726 -8.738 1.00 93.50 90 VAL A N 1
ATOM 744 C CA . VAL A 1 90 ? 12.675 2.443 -7.458 1.00 93.50 90 VAL A CA 1
ATOM 745 C C . VAL A 1 90 ? 11.391 3.194 -7.103 1.00 93.50 90 VAL A C 1
ATOM 747 O O . VAL A 1 90 ? 10.877 3.052 -5.996 1.00 93.50 90 VAL A O 1
ATOM 750 N N . GLN A 1 91 ? 10.823 3.939 -8.055 1.00 89.31 91 GLN A N 1
ATOM 751 C CA . GLN A 1 91 ? 9.559 4.651 -7.854 1.00 89.31 91 GLN A CA 1
ATOM 752 C C . GLN A 1 91 ? 8.400 3.706 -7.542 1.00 89.31 91 GLN A C 1
ATOM 754 O O . GLN A 1 91 ? 7.562 4.023 -6.699 1.00 89.31 91 GLN A O 1
ATOM 759 N N . TYR A 1 92 ? 8.351 2.540 -8.188 1.00 90.88 92 TYR A N 1
ATOM 760 C CA . TYR A 1 92 ? 7.342 1.533 -7.882 1.00 90.88 92 TYR A CA 1
ATOM 761 C C . TYR A 1 92 ? 7.469 1.023 -6.445 1.00 90.88 92 TYR A C 1
ATOM 763 O O . TYR A 1 92 ? 6.463 0.989 -5.740 1.00 90.88 92 TYR A O 1
ATOM 771 N N . ILE A 1 93 ? 8.685 0.705 -5.986 1.00 88.00 93 ILE A N 1
ATOM 772 C CA . ILE A 1 93 ? 8.926 0.257 -4.606 1.00 88.00 93 ILE A CA 1
ATOM 773 C C . ILE A 1 93 ? 8.485 1.330 -3.608 1.00 88.00 93 ILE A C 1
ATOM 775 O O . ILE A 1 93 ? 7.704 1.019 -2.716 1.00 88.00 93 ILE A O 1
ATOM 779 N N . ILE A 1 94 ? 8.893 2.589 -3.804 1.00 83.06 94 ILE A N 1
ATOM 780 C CA . ILE A 1 94 ? 8.507 3.704 -2.921 1.00 83.06 94 ILE A CA 1
ATOM 781 C C . ILE A 1 94 ? 6.983 3.884 -2.903 1.00 83.06 94 ILE A C 1
ATOM 783 O O . ILE A 1 94 ? 6.385 4.048 -1.843 1.00 83.06 94 ILE A O 1
ATOM 787 N N . THR A 1 95 ? 6.333 3.820 -4.069 1.00 81.19 95 THR A N 1
ATOM 788 C CA . THR A 1 95 ? 4.872 3.972 -4.172 1.00 81.19 95 THR A CA 1
ATOM 789 C C . THR A 1 95 ? 4.144 2.849 -3.432 1.00 81.19 95 THR A C 1
ATOM 791 O O . THR A 1 95 ? 3.172 3.100 -2.719 1.00 81.19 95 THR A O 1
ATOM 794 N N . VAL A 1 96 ? 4.610 1.608 -3.584 1.00 80.81 96 VAL A N 1
ATOM 795 C CA . VAL A 1 96 ? 4.066 0.440 -2.880 1.00 80.81 96 VAL A CA 1
ATOM 796 C C . VAL A 1 96 ? 4.297 0.588 -1.376 1.00 80.81 96 VAL A C 1
ATOM 798 O O . VAL A 1 96 ? 3.349 0.480 -0.607 1.00 80.81 96 VAL A O 1
ATOM 801 N N . GLU A 1 97 ? 5.510 0.917 -0.944 1.00 74.56 97 GLU A N 1
ATOM 802 C CA . GLU A 1 97 ? 5.834 1.106 0.472 1.00 74.56 97 GLU A CA 1
ATOM 803 C C . GLU A 1 97 ? 4.951 2.176 1.122 1.00 74.56 97 GLU A C 1
ATOM 805 O O . GLU A 1 97 ? 4.349 1.923 2.157 1.00 74.56 97 GLU A O 1
ATOM 810 N N . GLN A 1 98 ? 4.755 3.325 0.476 1.00 67.06 98 GLN A N 1
ATOM 811 C CA . GLN A 1 98 ? 3.867 4.371 0.993 1.00 67.06 98 GLN A CA 1
ATOM 812 C C . GLN A 1 98 ? 2.393 3.952 1.030 1.00 67.06 98 GLN A C 1
ATOM 814 O O . GLN A 1 98 ? 1.654 4.392 1.906 1.00 67.06 98 GLN A O 1
ATOM 819 N N . THR A 1 99 ? 1.954 3.114 0.089 1.00 66.56 99 THR A N 1
ATOM 820 C CA . THR A 1 99 ? 0.554 2.670 0.011 1.00 66.56 99 THR A CA 1
ATOM 821 C C . THR A 1 99 ? 0.245 1.592 1.052 1.00 66.56 99 THR A C 1
ATOM 823 O O . THR A 1 99 ? -0.818 1.620 1.668 1.00 66.56 99 THR A O 1
ATOM 826 N N . TYR A 1 100 ? 1.166 0.649 1.268 1.00 63.78 100 TYR A N 1
ATOM 827 C CA . TYR A 1 100 ? 0.955 -0.494 2.164 1.00 63.78 100 TYR A CA 1
ATOM 828 C C . TYR A 1 100 ? 1.573 -0.306 3.555 1.00 63.78 100 TYR A C 1
ATOM 830 O O . TYR A 1 100 ? 1.207 -1.025 4.483 1.00 63.78 100 TYR A O 1
ATOM 838 N N . MET A 1 101 ? 2.505 0.635 3.720 1.00 61.56 101 MET A N 1
ATOM 839 C CA . MET A 1 101 ? 3.264 0.851 4.953 1.00 61.56 101 MET A CA 1
ATOM 840 C C . MET A 1 101 ? 3.566 2.339 5.227 1.00 61.56 101 MET A C 1
ATOM 842 O O . MET A 1 101 ? 4.738 2.707 5.334 1.00 61.56 101 MET A O 1
ATOM 846 N N . PRO A 1 102 ? 2.555 3.208 5.412 1.00 56.28 102 PRO A N 1
ATOM 847 C CA . PRO A 1 102 ? 2.807 4.611 5.725 1.00 56.28 102 PRO A CA 1
ATOM 848 C C . PRO A 1 102 ? 3.511 4.720 7.087 1.00 56.28 102 PRO A C 1
ATOM 850 O O . PRO A 1 102 ? 2.937 4.391 8.125 1.00 56.28 102 PRO A O 1
ATOM 853 N N . THR A 1 103 ? 4.770 5.150 7.101 1.00 50.94 103 THR A N 1
ATOM 854 C CA . THR A 1 103 ? 5.465 5.569 8.325 1.00 50.94 103 THR A CA 1
ATOM 855 C C . THR A 1 103 ? 5.114 7.025 8.594 1.00 50.94 103 THR A C 1
ATOM 857 O O . THR A 1 103 ? 5.354 7.873 7.733 1.00 50.94 103 THR A O 1
ATOM 860 N N . LEU A 1 104 ? 4.569 7.329 9.772 1.00 55.75 104 LEU A N 1
ATOM 861 C CA . LEU A 1 104 ? 4.531 8.712 10.242 1.00 55.75 104 LEU A CA 1
ATOM 862 C C . LEU A 1 104 ? 5.971 9.134 10.555 1.00 55.75 104 LEU A C 1
ATOM 864 O O . LEU A 1 104 ? 6.795 8.307 10.948 1.00 55.75 104 LEU A O 1
ATOM 868 N N . ASN A 1 105 ? 6.302 10.397 10.308 1.00 45.56 105 ASN A N 1
ATOM 869 C CA . ASN A 1 105 ? 7.659 10.914 10.454 1.00 45.56 105 ASN A CA 1
ATOM 870 C C . ASN A 1 105 ? 8.046 10.920 11.950 1.00 45.56 105 ASN A C 1
ATOM 872 O O . ASN A 1 105 ? 7.843 11.904 12.655 1.00 45.56 105 ASN A O 1
ATOM 876 N N . SER A 1 106 ? 8.606 9.819 12.461 1.00 46.16 106 SER A N 1
ATOM 877 C CA . SER A 1 106 ? 8.875 9.597 13.895 1.00 46.16 106 SER A CA 1
ATOM 878 C C . SER A 1 106 ? 9.949 10.516 14.508 1.00 46.16 106 SER A C 1
ATOM 880 O O . SER A 1 106 ? 10.322 10.342 15.667 1.00 46.16 106 SER A O 1
ATOM 882 N N . GLN A 1 107 ? 10.469 11.499 13.766 1.00 45.91 107 GLN A N 1
ATOM 883 C CA . GLN A 1 107 ? 11.584 12.343 14.207 1.00 45.91 107 GLN A CA 1
ATOM 884 C C . GLN A 1 107 ? 11.217 13.349 15.315 1.00 45.91 107 GLN A C 1
ATOM 886 O O . GLN A 1 107 ? 12.122 13.843 15.983 1.00 45.91 107 GLN A O 1
ATOM 891 N N . LYS A 1 108 ? 9.930 13.627 15.579 1.00 44.12 108 LYS A N 1
ATOM 892 C CA . LYS A 1 108 ? 9.518 14.519 16.688 1.00 44.12 108 LYS A CA 1
ATOM 893 C C . LYS A 1 108 ? 9.274 13.816 18.032 1.00 44.12 108 LYS A C 1
ATOM 895 O O . LYS A 1 108 ? 9.377 14.467 19.067 1.00 44.12 108 LYS A O 1
ATOM 900 N N . ILE A 1 109 ? 9.015 12.506 18.055 1.00 47.75 109 ILE A N 1
ATOM 901 C CA . ILE A 1 109 ? 8.456 11.832 19.250 1.00 47.75 109 ILE A CA 1
ATOM 902 C C . ILE A 1 109 ? 9.531 11.240 20.179 1.00 47.75 109 ILE A C 1
ATOM 904 O O . ILE A 1 109 ? 9.277 11.034 21.363 1.00 47.75 109 ILE A O 1
ATOM 908 N N . GLN A 1 110 ? 10.774 11.067 19.715 1.00 41.72 110 GLN A N 1
ATOM 909 C CA . GLN A 1 110 ? 11.873 10.556 20.556 1.00 41.72 110 GLN A CA 1
ATOM 910 C C . GLN A 1 110 ? 12.268 11.469 21.733 1.00 41.72 110 GLN A C 1
ATOM 912 O O . GLN A 1 110 ? 13.103 11.073 22.540 1.00 41.72 110 GLN A O 1
ATOM 917 N N . LYS A 1 111 ? 11.701 12.677 21.873 1.00 38.19 111 LYS A N 1
ATOM 918 C CA . LYS A 1 111 ? 12.147 13.634 22.898 1.00 38.19 111 LYS A CA 1
ATOM 919 C C . LYS A 1 111 ? 11.395 13.587 24.236 1.00 38.19 111 LYS A C 1
ATOM 921 O O . LYS A 1 111 ? 11.881 14.198 25.177 1.00 38.19 111 LYS A O 1
ATOM 926 N N . ASN A 1 112 ? 10.286 12.850 24.359 1.00 36.31 112 ASN A N 1
ATOM 927 C CA . ASN A 1 112 ? 9.511 12.763 25.611 1.00 36.31 112 ASN A CA 1
ATOM 928 C C . ASN A 1 112 ? 9.366 11.312 26.114 1.00 36.31 112 ASN A C 1
ATOM 930 O O . ASN A 1 112 ? 8.268 10.768 26.306 1.00 36.31 112 ASN A O 1
ATOM 934 N N . GLU A 1 113 ? 10.508 10.672 26.350 1.00 47.41 113 GLU A N 1
ATOM 935 C CA . GLU A 1 113 ? 10.594 9.502 27.220 1.00 47.41 113 GLU A CA 1
ATOM 936 C C . GLU A 1 113 ? 10.483 9.955 28.682 1.00 47.41 113 GLU A C 1
ATOM 938 O O . GLU A 1 113 ? 11.478 10.367 29.253 1.00 47.41 113 GLU A O 1
ATOM 943 N N . GLU A 1 114 ? 9.273 9.936 29.260 1.00 38.06 114 GLU A N 1
ATOM 944 C CA . GLU A 1 114 ? 8.996 9.608 30.680 1.00 38.06 114 GLU A CA 1
ATOM 945 C C . GLU A 1 114 ? 7.519 9.864 31.055 1.00 38.06 114 GLU A C 1
ATOM 947 O O . GLU A 1 114 ? 7.209 10.724 31.862 1.00 38.06 114 GLU A O 1
ATOM 952 N N . VAL A 1 115 ? 6.572 9.087 30.514 1.00 40.31 115 VAL A N 1
ATOM 953 C CA . VAL A 1 115 ? 5.319 8.768 31.234 1.00 40.31 115 VAL A CA 1
ATOM 954 C C . VAL A 1 115 ? 4.889 7.356 30.829 1.00 40.31 115 VAL A C 1
ATOM 956 O O . VAL A 1 115 ? 4.444 7.110 29.708 1.00 40.31 115 VAL A O 1
ATOM 959 N N . LYS A 1 116 ? 5.077 6.388 31.730 1.00 40.47 116 LYS A N 1
ATOM 960 C CA . LYS A 1 116 ? 4.526 5.031 31.613 1.00 40.47 116 LYS A CA 1
ATOM 961 C C . LYS A 1 116 ? 3.048 5.066 32.010 1.00 40.47 116 LYS A C 1
ATOM 963 O O . LYS A 1 116 ? 2.713 4.703 33.133 1.00 40.47 116 LYS A O 1
ATOM 968 N N . SER A 1 117 ? 2.177 5.495 31.106 1.00 47.59 117 SER A N 1
ATOM 969 C CA . SER A 1 117 ? 0.763 5.133 31.215 1.00 47.59 117 SER A CA 1
ATOM 970 C C . SER A 1 117 ? 0.582 3.759 30.564 1.00 47.59 117 SER A C 1
ATOM 972 O O . SER A 1 117 ? 1.100 3.556 29.462 1.00 47.59 117 SER A O 1
ATOM 974 N N . PRO A 1 118 ? -0.063 2.783 31.226 1.00 52.41 118 PRO A N 1
ATOM 975 C CA . PRO A 1 118 ? -0.419 1.529 30.571 1.00 52.41 118 PRO A CA 1
ATOM 976 C C . PRO A 1 118 ? -1.330 1.839 29.379 1.00 52.41 118 PRO A C 1
ATOM 978 O O . PRO A 1 118 ? -2.195 2.703 29.484 1.00 52.41 118 PRO A O 1
ATOM 981 N N . GLY A 1 119 ? -1.115 1.166 28.247 1.00 59.56 119 GLY A N 1
ATOM 982 C CA . GLY A 1 119 ? -1.982 1.306 27.078 1.00 59.56 119 GLY A CA 1
ATOM 983 C C . GLY A 1 119 ? -3.393 0.889 27.464 1.00 59.56 119 GLY A C 1
ATOM 984 O O . GLY A 1 119 ? -3.580 -0.185 28.042 1.00 59.56 119 GLY A O 1
ATOM 985 N N . GLU A 1 120 ? -4.373 1.752 27.215 1.00 75.25 120 GLU A N 1
ATOM 986 C CA . GLU A 1 120 ? -5.755 1.521 27.626 1.00 75.25 120 GLU A CA 1
ATOM 987 C C . GLU A 1 120 ? -6.656 1.306 26.410 1.00 75.25 120 GLU A C 1
ATOM 989 O O . GLU A 1 120 ? -6.368 1.731 25.291 1.00 75.25 120 GLU A O 1
ATOM 994 N N . ALA A 1 121 ? -7.758 0.595 26.623 1.00 70.31 121 ALA A N 1
ATOM 995 C CA . ALA A 1 121 ? -8.732 0.314 25.585 1.00 70.31 121 ALA A CA 1
ATOM 996 C C . ALA A 1 121 ? -10.072 0.911 25.988 1.00 70.31 121 ALA A C 1
ATOM 998 O O . ALA A 1 121 ? -10.654 0.516 27.005 1.00 70.31 121 ALA A O 1
ATOM 999 N N . PHE A 1 122 ? -10.547 1.853 25.184 1.00 77.00 122 PHE A N 1
ATOM 1000 C CA . PHE A 1 122 ? -11.724 2.642 25.474 1.00 77.00 122 PHE A CA 1
ATOM 1001 C C . PHE A 1 122 ? -12.855 2.397 24.480 1.00 77.00 122 PHE A C 1
ATOM 1003 O O . PHE A 1 122 ? -12.646 2.207 23.282 1.00 77.00 122 PHE A O 1
ATOM 1010 N N . LEU A 1 123 ? -14.076 2.456 24.995 1.00 70.00 123 LEU A N 1
ATOM 1011 C CA . LEU A 1 123 ? -15.320 2.480 24.252 1.00 70.00 123 LEU A CA 1
ATOM 1012 C C . LEU A 1 123 ? -15.914 3.882 24.377 1.00 70.00 123 LEU A C 1
ATOM 1014 O O . LEU A 1 123 ? -16.363 4.287 25.449 1.00 70.00 123 LEU A O 1
ATOM 1018 N N . ALA A 1 124 ? -15.939 4.608 23.268 1.00 70.62 124 ALA A N 1
ATOM 1019 C CA . ALA A 1 124 ? -16.570 5.908 23.163 1.00 70.62 124 ALA A CA 1
AT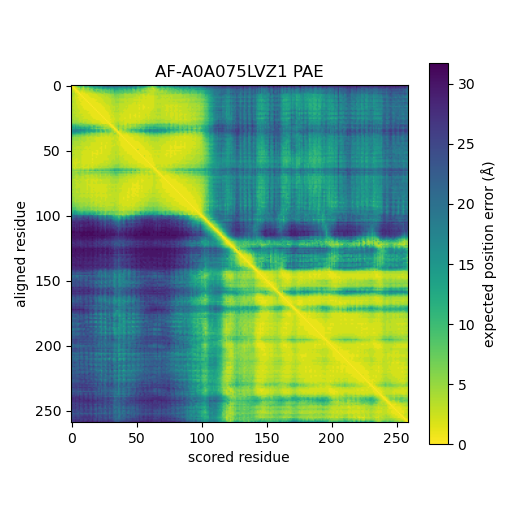OM 1020 C C . ALA A 1 124 ? -17.855 5.774 22.339 1.00 70.62 124 ALA A C 1
ATOM 1022 O O . ALA A 1 124 ? -17.869 5.304 21.202 1.00 70.62 124 ALA A O 1
ATOM 1023 N N . PHE A 1 125 ? -18.973 6.193 22.923 1.00 62.09 125 PHE A N 1
ATOM 1024 C CA . PHE A 1 125 ? -20.245 6.169 22.211 1.00 62.09 125 PHE A CA 1
ATOM 1025 C C . PHE A 1 125 ? -20.315 7.332 21.233 1.00 62.09 125 PHE A C 1
ATOM 1027 O O . PHE A 1 125 ? -20.374 8.489 21.661 1.00 62.09 125 PHE A O 1
ATOM 1034 N N . SER A 1 126 ? -20.334 7.013 19.943 1.00 56.31 126 SER A N 1
ATOM 1035 C CA . SER A 1 126 ? -20.337 7.973 18.851 1.00 56.31 126 SER A CA 1
ATOM 1036 C C . SER A 1 126 ? -21.657 8.745 18.836 1.00 56.31 126 SER A C 1
ATOM 1038 O O . SER A 1 126 ? -22.710 8.240 18.470 1.00 56.31 126 SER A O 1
ATOM 1040 N N . SER A 1 127 ? -21.595 9.997 19.280 1.00 55.38 127 SER A N 1
ATOM 1041 C CA . SER A 1 127 ? -22.399 11.078 18.711 1.00 55.38 127 SER A CA 1
ATOM 1042 C C . SER A 1 127 ? -21.433 11.876 17.838 1.00 55.38 127 SER A C 1
ATOM 1044 O O . SER A 1 127 ? -20.262 11.963 18.205 1.00 55.38 127 SER A O 1
ATOM 1046 N N . LYS A 1 128 ? -21.865 12.466 16.714 1.00 52.53 128 LYS A N 1
ATOM 1047 C CA . LYS A 1 128 ? -20.978 13.218 15.792 1.00 52.53 128 LYS A CA 1
ATOM 1048 C C . LYS A 1 128 ? -20.031 14.204 16.500 1.00 52.53 128 LYS A C 1
ATOM 1050 O O . LYS A 1 128 ? -18.923 14.416 16.028 1.00 52.53 128 LYS A O 1
ATOM 1055 N N . ASN A 1 129 ? -20.447 14.751 17.642 1.00 54.31 129 ASN A N 1
ATOM 1056 C CA . ASN A 1 129 ? -19.641 15.663 18.452 1.00 54.31 129 ASN A CA 1
ATOM 1057 C C . ASN A 1 129 ? -18.511 14.956 19.225 1.00 54.31 129 ASN A C 1
ATOM 1059 O O . ASN A 1 129 ? -17.430 15.501 19.340 1.00 54.31 129 ASN A O 1
ATOM 1063 N N . ARG A 1 130 ? -18.689 13.704 19.661 1.00 57.09 130 ARG A N 1
ATOM 1064 C CA . ARG A 1 130 ? -17.678 12.966 20.440 1.00 57.09 130 ARG A CA 1
ATOM 1065 C C . ARG A 1 130 ? -16.496 12.466 19.627 1.00 57.09 130 ARG A C 1
ATOM 1067 O O . ARG A 1 130 ? -15.407 12.349 20.169 1.00 57.09 130 ARG A O 1
ATOM 1074 N N . ALA A 1 131 ? -16.692 12.157 18.346 1.00 58.66 131 ALA A N 1
ATOM 1075 C CA . ALA A 1 131 ? -15.566 11.841 17.469 1.00 58.66 131 ALA A CA 1
ATOM 1076 C C . ALA A 1 131 ? -14.643 13.062 17.313 1.00 58.66 131 ALA A C 1
ATOM 1078 O O . ALA A 1 131 ? -13.427 12.902 17.297 1.00 58.66 131 ALA A O 1
ATOM 1079 N N . LEU A 1 132 ? -15.224 14.268 17.262 1.00 58.97 132 LEU A N 1
ATOM 1080 C CA . LEU A 1 132 ? -14.492 15.535 17.256 1.00 58.97 132 LEU A CA 1
ATOM 1081 C C . LEU A 1 132 ? -13.826 15.803 18.609 1.00 58.97 132 LEU A C 1
ATOM 1083 O O . LEU A 1 132 ? -12.638 16.089 18.618 1.00 58.97 132 LEU A O 1
ATOM 1087 N N . ASP A 1 133 ? -14.524 15.590 19.727 1.00 61.56 133 ASP A N 1
ATOM 1088 C CA . ASP A 1 133 ? -13.940 15.743 21.070 1.00 61.56 133 ASP A CA 1
ATOM 1089 C C . ASP A 1 133 ? -12.722 14.812 21.267 1.00 61.56 133 ASP A C 1
ATOM 1091 O O . ASP A 1 133 ? -11.683 15.216 21.784 1.00 61.56 133 ASP A O 1
ATOM 1095 N N . VAL A 1 134 ? -12.813 13.558 20.802 1.00 64.06 134 VAL A N 1
ATOM 1096 C CA . VAL A 1 134 ? -11.704 12.587 20.856 1.00 64.06 134 VAL A CA 1
ATOM 1097 C C . VAL A 1 134 ? -10.554 13.001 19.934 1.00 64.06 134 VAL A C 1
ATOM 1099 O O . VAL A 1 134 ? -9.392 12.847 20.301 1.00 64.06 134 VAL A O 1
ATOM 1102 N N . LEU A 1 135 ? -10.850 13.547 18.754 1.00 62.75 135 LEU A N 1
ATOM 1103 C CA . LEU A 1 135 ? -9.833 14.065 17.834 1.00 62.75 135 LEU A CA 1
ATOM 1104 C C . LEU A 1 135 ? -9.139 15.315 18.370 1.00 62.75 135 LEU A C 1
ATOM 1106 O O . LEU A 1 135 ? -7.937 15.454 18.167 1.00 62.75 135 LEU A O 1
ATOM 1110 N N . GLU A 1 136 ? -9.865 16.217 19.029 1.00 61.22 136 GLU A N 1
ATOM 1111 C CA . GLU A 1 136 ? -9.296 17.406 19.670 1.00 61.22 136 GLU A CA 1
ATOM 1112 C C . GLU A 1 136 ? -8.321 16.996 20.776 1.00 61.22 136 GLU A C 1
ATOM 1114 O O . GLU A 1 136 ? -7.169 17.424 20.758 1.00 61.22 136 GLU A O 1
ATOM 1119 N N . ILE A 1 137 ? -8.717 16.054 21.641 1.00 60.66 137 ILE A N 1
ATOM 1120 C CA . ILE A 1 137 ? -7.842 15.504 22.691 1.00 60.66 137 ILE A CA 1
ATOM 1121 C C . ILE A 1 137 ? -6.580 14.869 22.092 1.00 60.66 137 ILE A C 1
ATOM 1123 O O . ILE A 1 137 ? -5.486 15.018 22.626 1.00 60.66 137 ILE A O 1
ATOM 1127 N N . ILE A 1 138 ? -6.712 14.148 20.981 1.00 63.06 138 ILE A N 1
ATOM 1128 C CA . ILE A 1 138 ? -5.591 13.435 20.359 1.00 63.06 138 ILE A CA 1
ATOM 1129 C C . ILE A 1 138 ? -4.659 14.378 19.590 1.00 63.06 138 ILE A C 1
ATOM 1131 O O . ILE A 1 138 ? -3.441 14.183 19.613 1.00 63.06 138 ILE A O 1
ATOM 1135 N N . ASN A 1 139 ? -5.204 15.411 18.944 1.00 60.12 139 ASN A N 1
ATOM 1136 C CA . ASN A 1 139 ? -4.407 16.455 18.302 1.00 60.12 139 ASN A CA 1
ATOM 1137 C C . ASN A 1 139 ? -3.576 17.236 19.326 1.00 60.12 139 ASN A C 1
ATOM 1139 O O . ASN A 1 139 ? -2.411 17.522 19.057 1.00 60.12 139 ASN A O 1
ATOM 1143 N N . ASP A 1 140 ? -4.127 17.501 20.511 1.00 58.97 140 ASP A N 1
ATOM 1144 C CA . ASP A 1 140 ? -3.392 18.144 21.607 1.00 58.97 140 ASP A CA 1
ATOM 1145 C C . ASP A 1 140 ? -2.245 17.273 22.154 1.00 58.97 140 ASP A C 1
ATOM 1147 O O . ASP A 1 140 ? -1.274 17.790 22.710 1.00 58.97 140 ASP A O 1
ATOM 1151 N N . LEU A 1 141 ? -2.317 15.950 21.973 1.00 60.06 141 LEU A N 1
ATOM 1152 C CA . LEU A 1 141 ?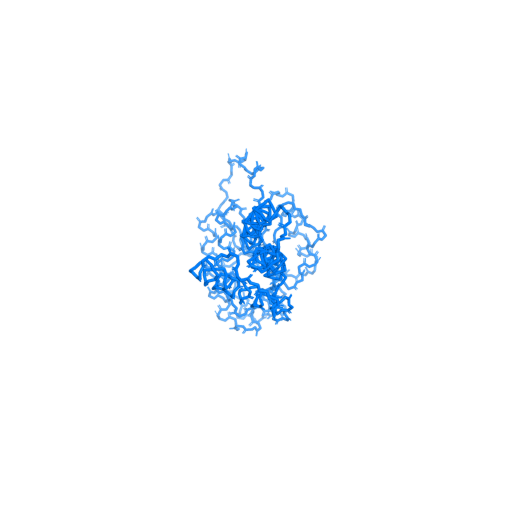 -1.320 14.990 22.458 1.00 60.06 141 LEU A CA 1
ATOM 1153 C C . LEU A 1 141 ? -0.165 14.729 21.474 1.00 60.06 141 LEU A C 1
ATOM 1155 O O . LEU A 1 141 ? 0.719 13.933 21.801 1.00 60.06 141 LEU A O 1
ATOM 1159 N N . ASP A 1 142 ? -0.173 15.343 20.281 1.00 68.69 142 ASP A N 1
ATOM 1160 C CA . ASP A 1 142 ? 0.815 15.162 19.194 1.00 68.69 142 ASP A CA 1
ATOM 1161 C C . ASP A 1 142 ? 1.193 13.686 18.942 1.00 68.69 142 ASP A C 1
ATOM 1163 O O . ASP A 1 142 ? 2.328 13.341 18.603 1.00 68.69 142 ASP A O 1
ATOM 1167 N N . SER A 1 143 ? 0.238 12.782 19.178 1.00 76.56 143 SER A N 1
ATOM 1168 C CA . SER A 1 143 ? 0.492 11.346 19.229 1.00 76.56 143 SER A CA 1
ATOM 1169 C C . SER A 1 143 ? 0.127 10.676 17.899 1.00 76.56 143 SER A C 1
ATOM 1171 O O . SER A 1 143 ? -0.905 11.006 17.303 1.00 76.56 143 SER A O 1
ATOM 1173 N N . PRO A 1 144 ? 0.934 9.711 17.416 1.00 85.56 144 PRO A N 1
ATOM 1174 C CA . PRO A 1 144 ? 0.651 8.970 16.193 1.00 85.56 144 PRO A CA 1
ATOM 1175 C C . PRO A 1 144 ? -0.717 8.307 16.250 1.00 85.56 144 PRO A C 1
ATOM 1177 O O . PRO A 1 144 ? -0.964 7.460 17.104 1.00 85.56 144 PRO A O 1
ATOM 1180 N N . THR A 1 145 ? -1.599 8.659 15.326 1.00 87.44 145 THR A N 1
ATOM 1181 C CA . THR A 1 145 ? -2.988 8.210 15.355 1.00 87.44 145 THR A CA 1
ATOM 1182 C C . THR A 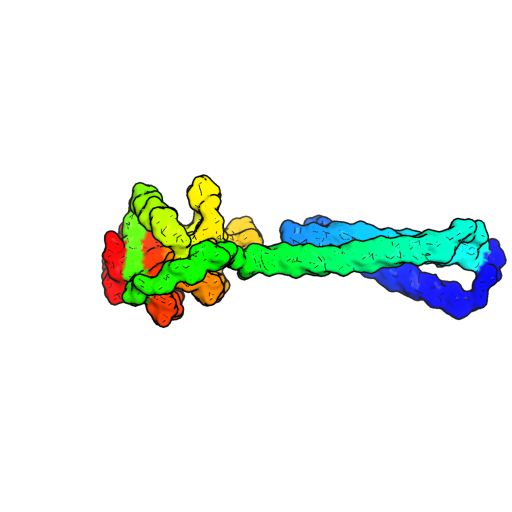1 145 ? -3.371 7.543 14.052 1.00 87.44 145 THR A C 1
ATOM 1184 O O . THR A 1 145 ? -3.295 8.141 12.982 1.00 87.44 145 THR A O 1
ATOM 1187 N N . LEU A 1 146 ? -3.818 6.297 14.144 1.00 90.50 146 LEU A N 1
ATOM 1188 C CA . LEU A 1 146 ? -4.437 5.562 13.056 1.00 90.50 146 LEU A CA 1
ATOM 1189 C C . LEU A 1 146 ? -5.953 5.594 13.214 1.00 90.50 146 LEU A C 1
ATOM 1191 O O . LEU A 1 146 ? -6.484 5.134 14.218 1.00 90.50 146 LEU A O 1
ATOM 1195 N N . ILE A 1 147 ? -6.654 6.053 12.184 1.00 90.19 147 ILE A N 1
ATOM 1196 C CA . ILE A 1 147 ? -8.113 6.112 12.145 1.00 90.19 147 ILE A CA 1
ATOM 1197 C C . ILE A 1 147 ? -8.631 5.143 11.087 1.00 90.19 147 ILE A C 1
ATOM 1199 O O . ILE A 1 147 ? -8.416 5.324 9.889 1.00 90.19 147 ILE A O 1
ATOM 1203 N N . ILE A 1 148 ? -9.345 4.115 11.528 1.00 92.56 148 ILE A N 1
ATOM 1204 C CA . ILE A 1 148 ? -9.989 3.111 10.684 1.00 92.56 148 ILE A CA 1
ATOM 1205 C C . ILE A 1 148 ? -11.439 3.552 10.467 1.00 92.56 148 ILE A C 1
ATOM 1207 O O . ILE A 1 148 ? -12.281 3.411 11.355 1.00 92.56 148 ILE A O 1
ATOM 1211 N N . THR A 1 149 ? -11.740 4.101 9.288 1.00 90.19 149 THR A N 1
ATOM 1212 C CA . THR A 1 149 ? -13.037 4.744 9.010 1.00 90.19 149 THR A CA 1
ATOM 1213 C C . THR A 1 149 ? -13.579 4.411 7.619 1.00 90.19 149 THR A C 1
ATOM 1215 O O . THR A 1 149 ? -12.842 4.081 6.684 1.00 90.19 149 THR A O 1
ATOM 1218 N N . ARG A 1 150 ? -14.899 4.552 7.452 1.00 88.75 150 ARG A N 1
ATOM 1219 C CA . ARG A 1 150 ? -15.569 4.518 6.141 1.00 88.75 150 ARG A CA 1
ATOM 1220 C C . ARG A 1 150 ? -15.526 5.881 5.434 1.00 88.75 150 ARG A C 1
ATOM 1222 O O . ARG A 1 150 ? -15.704 5.938 4.215 1.00 88.75 150 ARG A O 1
ATOM 1229 N N . ALA A 1 151 ? -15.288 6.964 6.176 1.00 86.31 151 ALA A N 1
ATOM 1230 C CA . ALA A 1 151 ? -15.339 8.343 5.697 1.00 86.31 151 ALA A CA 1
ATOM 1231 C C . ALA A 1 151 ? -13.972 9.046 5.834 1.00 86.31 151 ALA A C 1
ATOM 1233 O O . ALA A 1 151 ? -13.868 10.054 6.526 1.00 86.31 151 ALA A O 1
ATOM 1234 N N . PRO A 1 152 ? -12.910 8.577 5.149 1.00 84.94 152 PRO A N 1
ATOM 1235 C CA . PRO A 1 152 ? -11.556 9.117 5.310 1.00 84.94 152 PRO A CA 1
ATOM 1236 C C . PRO A 1 152 ? -11.471 10.614 4.992 1.00 84.94 152 PRO A C 1
ATOM 1238 O O . PRO A 1 152 ? -10.674 11.312 5.603 1.00 84.94 152 PRO A O 1
ATOM 1241 N N . ARG A 1 153 ? -12.333 11.113 4.093 1.00 81.94 153 ARG A N 1
ATOM 1242 C CA . ARG A 1 153 ? -12.426 12.536 3.733 1.00 81.94 153 ARG A CA 1
ATOM 1243 C C . ARG A 1 153 ? -12.813 13.438 4.899 1.00 81.94 153 ARG A C 1
ATOM 1245 O O . ARG A 1 153 ? -12.358 14.567 4.945 1.00 81.94 153 ARG A O 1
ATOM 1252 N N . PHE A 1 154 ? -13.619 12.946 5.839 1.00 80.25 154 PHE A N 1
ATOM 1253 C CA . PHE A 1 154 ? -13.986 13.715 7.031 1.00 80.25 154 PHE A CA 1
ATOM 1254 C C . PHE A 1 154 ? -12.751 14.068 7.872 1.00 80.25 154 PHE A C 1
ATOM 1256 O O . PHE A 1 154 ? -12.669 15.142 8.449 1.00 80.25 154 PHE A O 1
ATOM 1263 N N . TYR A 1 155 ? -11.756 13.183 7.869 1.00 77.50 155 TYR A N 1
ATOM 1264 C CA . TYR A 1 155 ? -10.503 13.350 8.595 1.00 77.50 155 TYR A CA 1
ATOM 1265 C C . TYR A 1 155 ? -9.406 14.031 7.765 1.00 77.50 155 TYR A C 1
ATOM 1267 O O . TYR A 1 155 ? -8.326 14.282 8.290 1.00 77.50 155 TYR A O 1
ATOM 1275 N N . GLU A 1 156 ? -9.644 14.337 6.481 1.00 71.69 156 GLU A N 1
ATOM 1276 C CA . GLU A 1 156 ? -8.667 15.050 5.642 1.00 71.69 156 GLU A CA 1
ATOM 1277 C C . GLU A 1 156 ? -8.446 16.488 6.128 1.00 71.69 156 GLU A C 1
ATOM 1279 O O . GLU A 1 156 ? -7.325 16.982 6.058 1.00 71.69 156 GLU A O 1
ATOM 1284 N N . GLU A 1 157 ? -9.483 17.129 6.672 1.00 66.38 157 GLU A N 1
ATOM 1285 C CA . GLU A 1 157 ? -9.415 18.491 7.225 1.00 66.38 157 GLU A CA 1
ATOM 1286 C C . GLU A 1 157 ? -8.608 18.556 8.532 1.00 66.38 157 GLU A C 1
ATOM 1288 O O . GLU A 1 157 ? -8.015 19.583 8.845 1.00 66.38 157 GLU A O 1
ATOM 1293 N N . PHE A 1 158 ? -8.526 17.436 9.253 1.00 67.56 158 PHE A N 1
ATOM 1294 C CA . PHE A 1 158 ? -7.764 17.284 10.496 1.00 67.56 158 PHE A CA 1
ATOM 1295 C C . PHE A 1 158 ? -6.402 16.623 10.271 1.00 67.56 158 PHE A C 1
ATOM 1297 O O . PHE A 1 158 ? -5.723 16.251 11.227 1.00 67.56 158 PHE A O 1
ATOM 1304 N N . LYS A 1 159 ? -6.013 16.405 9.010 1.00 60.66 159 LYS A N 1
ATOM 1305 C CA . LYS A 1 159 ? -4.844 15.607 8.655 1.00 60.66 159 LYS A CA 1
ATOM 1306 C C . LYS A 1 159 ? -3.551 16.357 8.977 1.00 60.66 159 LYS A C 1
ATOM 1308 O O . LYS A 1 159 ? -2.966 17.019 8.125 1.00 60.66 159 LYS A O 1
ATOM 1313 N N . ASN A 1 160 ? -3.101 16.206 10.215 1.00 64.81 160 ASN A N 1
ATOM 1314 C CA . ASN A 1 160 ? -1.777 16.608 10.674 1.00 64.81 160 ASN A CA 1
ATOM 1315 C C . ASN A 1 160 ? -0.729 15.538 10.316 1.00 64.81 160 ASN A C 1
ATOM 1317 O O . ASN A 1 160 ? -1.075 14.421 9.926 1.00 64.81 160 ASN A O 1
ATOM 1321 N N . GLU A 1 161 ? 0.563 15.853 10.482 1.00 65.94 161 GLU A N 1
ATOM 1322 C CA . GLU A 1 161 ? 1.684 14.925 10.214 1.00 65.94 161 GLU A CA 1
ATOM 1323 C C . GLU A 1 161 ? 1.592 13.601 10.996 1.00 65.94 161 GLU A C 1
ATOM 1325 O O . GLU A 1 161 ? 2.249 12.634 10.619 1.00 65.94 161 GLU A O 1
ATOM 1330 N N . ASN A 1 162 ? 0.758 13.553 12.041 1.00 75.50 162 ASN A N 1
ATOM 1331 C CA . ASN A 1 162 ? 0.611 12.435 12.966 1.00 75.50 162 ASN A CA 1
ATOM 1332 C C . ASN A 1 162 ? -0.676 11.618 12.778 1.00 75.50 162 ASN A C 1
ATOM 1334 O O . ASN A 1 162 ? -0.863 10.640 13.497 1.00 75.50 162 ASN A O 1
ATOM 1338 N N . ILE A 1 163 ? -1.548 11.963 11.818 1.00 81.62 163 ILE A N 1
ATOM 1339 C CA . ILE A 1 163 ? -2.795 11.221 11.570 1.00 81.62 163 ILE A CA 1
ATOM 1340 C C . ILE A 1 163 ? -2.718 10.430 10.264 1.00 81.62 163 ILE A C 1
ATOM 1342 O O . ILE A 1 163 ? -2.566 10.979 9.169 1.00 81.62 163 ILE A O 1
ATOM 1346 N N . LEU A 1 164 ? -2.912 9.119 10.378 1.00 86.44 164 LEU A N 1
ATOM 1347 C CA . LEU A 1 164 ? -3.055 8.193 9.267 1.00 86.44 164 LEU A CA 1
ATOM 1348 C C . LEU A 1 164 ? -4.481 7.645 9.212 1.00 86.44 164 LEU A C 1
ATOM 1350 O O . LEU A 1 164 ? -5.033 7.230 10.223 1.00 86.44 164 LEU A O 1
ATOM 1354 N N . THR A 1 165 ? -5.076 7.586 8.023 1.00 88.44 165 THR A N 1
ATOM 1355 C CA . THR A 1 165 ? -6.416 7.021 7.830 1.00 88.44 165 THR A CA 1
ATOM 1356 C C . THR A 1 165 ? -6.352 5.712 7.046 1.00 88.44 165 THR A C 1
ATOM 1358 O O . THR A 1 165 ? -5.762 5.645 5.967 1.00 88.44 165 THR A O 1
ATOM 1361 N N . LEU A 1 166 ? -6.992 4.664 7.571 1.00 90.69 166 LEU A N 1
ATOM 1362 C CA . LEU A 1 166 ? -7.253 3.416 6.859 1.00 90.69 166 LEU A CA 1
ATOM 1363 C C . LEU A 1 166 ? -8.701 3.418 6.376 1.00 90.69 166 LEU A C 1
ATOM 1365 O O . LEU A 1 166 ? -9.643 3.379 7.171 1.00 90.69 166 LEU A O 1
ATOM 1369 N N . TRP A 1 167 ? -8.881 3.453 5.057 1.00 92.19 167 TRP A N 1
ATOM 1370 C CA . TRP A 1 167 ? -10.213 3.471 4.470 1.00 92.19 167 TRP A CA 1
ATOM 1371 C C . TRP A 1 167 ? -10.810 2.067 4.386 1.00 92.19 167 TRP A C 1
ATOM 1373 O O . TRP A 1 167 ? -10.297 1.214 3.659 1.00 92.19 167 TRP A O 1
ATOM 1383 N N . VAL A 1 168 ? -11.928 1.845 5.077 1.00 91.81 168 VAL A N 1
ATOM 1384 C CA . VAL A 1 168 ? -12.689 0.593 5.018 1.00 91.81 168 VAL A CA 1
ATOM 1385 C C . VAL A 1 168 ? -13.825 0.719 4.003 1.00 91.81 168 VAL A C 1
ATOM 1387 O O . VAL A 1 168 ? -14.747 1.518 4.180 1.00 91.81 168 VAL A O 1
ATOM 1390 N N . THR A 1 169 ? -13.780 -0.061 2.921 1.00 89.62 169 THR A N 1
ATOM 1391 C CA . THR A 1 169 ? -14.784 -0.014 1.842 1.00 89.62 169 THR A CA 1
ATOM 1392 C C . THR A 1 169 ? -14.807 -1.301 1.015 1.00 89.62 169 THR A C 1
ATOM 1394 O O . THR A 1 169 ? -13.787 -1.965 0.857 1.00 89.62 169 THR A O 1
ATOM 1397 N N . GLN A 1 170 ? -15.973 -1.645 0.455 1.00 85.56 170 GLN A N 1
ATOM 1398 C CA . GLN A 1 170 ? -16.109 -2.671 -0.594 1.00 85.56 170 GLN A CA 1
ATOM 1399 C C . GLN A 1 170 ? -16.253 -2.093 -2.007 1.00 85.56 170 GLN A C 1
ATOM 1401 O O . GLN A 1 170 ? -16.239 -2.838 -2.980 1.00 85.56 170 GLN A O 1
ATOM 1406 N N . ALA A 1 171 ? -16.403 -0.774 -2.141 1.00 79.69 171 ALA A N 1
ATOM 1407 C CA . ALA A 1 171 ? -16.742 -0.153 -3.421 1.00 79.69 171 ALA A CA 1
ATOM 1408 C C . ALA A 1 171 ? -15.538 0.014 -4.364 1.00 79.69 171 ALA A C 1
ATOM 1410 O O . ALA A 1 171 ? -15.721 0.278 -5.550 1.00 79.69 171 ALA A O 1
ATOM 1411 N N . THR A 1 172 ? -14.309 -0.077 -3.847 1.00 76.06 172 THR A N 1
ATOM 1412 C CA . THR A 1 172 ? -13.086 0.180 -4.619 1.00 76.06 172 THR A CA 1
ATOM 1413 C C . THR A 1 172 ? -11.918 -0.655 -4.113 1.00 76.06 172 THR A C 1
ATOM 1415 O O . THR A 1 172 ? -11.822 -0.890 -2.912 1.00 76.06 172 THR A O 1
ATOM 1418 N N . ASP A 1 173 ? -10.954 -0.937 -4.987 1.00 73.31 173 ASP A N 1
ATOM 1419 C CA . ASP A 1 173 ? -9.709 -1.637 -4.629 1.00 73.31 173 ASP A CA 1
ATOM 1420 C C . ASP A 1 173 ? -8.713 -0.781 -3.819 1.00 73.31 173 ASP A C 1
ATOM 1422 O O . ASP A 1 173 ? -7.653 -1.264 -3.436 1.00 73.31 173 ASP A O 1
ATOM 1426 N N . ARG A 1 174 ? -9.017 0.504 -3.575 1.00 71.62 174 ARG A N 1
ATOM 1427 C CA . ARG A 1 174 ? -8.128 1.442 -2.858 1.00 71.62 174 ARG A CA 1
ATOM 1428 C C . ARG A 1 174 ? -8.259 1.393 -1.337 1.00 71.62 174 ARG A C 1
ATOM 1430 O O . ARG A 1 174 ? -7.475 2.037 -0.652 1.00 71.62 174 ARG A O 1
ATOM 1437 N N . GLY A 1 175 ? -9.277 0.715 -0.821 1.00 84.31 175 GLY A N 1
ATOM 1438 C CA . GLY A 1 175 ? -9.487 0.555 0.612 1.00 84.31 175 GLY A CA 1
ATOM 1439 C C . GLY A 1 175 ? -9.523 -0.911 1.006 1.00 84.31 175 GLY A C 1
ATOM 1440 O O . GLY A 1 175 ? -9.527 -1.812 0.165 1.00 84.31 175 GLY A O 1
ATOM 1441 N N . VAL A 1 176 ? -9.541 -1.155 2.308 1.00 88.62 176 VAL A N 1
ATOM 1442 C CA . VAL A 1 176 ? -9.587 -2.507 2.856 1.00 88.62 176 VAL A CA 1
ATOM 1443 C C . VAL A 1 176 ? -11.043 -2.936 2.997 1.00 88.62 176 VAL A C 1
ATOM 1445 O O . VAL A 1 176 ? -11.868 -2.216 3.555 1.00 88.62 176 VAL A O 1
ATOM 1448 N N . SER A 1 177 ? -11.375 -4.125 2.493 1.00 90.50 177 SER A N 1
ATOM 1449 C CA . SER A 1 177 ? -12.713 -4.688 2.689 1.00 90.50 177 SER A CA 1
ATOM 1450 C C . SER A 1 177 ? -12.991 -4.888 4.186 1.00 90.50 177 SER A C 1
ATOM 1452 O O . SER A 1 177 ? -12.132 -5.449 4.870 1.00 90.50 177 SER A O 1
ATOM 1454 N N . PRO A 1 178 ? -14.198 -4.563 4.691 1.00 91.88 178 PRO A N 1
ATOM 1455 C CA . PRO A 1 178 ? -14.585 -4.830 6.078 1.00 91.88 178 PRO A CA 1
ATOM 1456 C C . PRO A 1 178 ? -14.504 -6.319 6.445 1.00 91.88 178 PRO A C 1
ATOM 1458 O O . PRO A 1 178 ? -14.359 -6.644 7.615 1.00 91.88 178 PRO A O 1
ATOM 1461 N N . THR A 1 179 ? -14.561 -7.232 5.468 1.00 91.88 179 THR A N 1
ATOM 1462 C CA . THR A 1 179 ? -14.433 -8.684 5.697 1.00 91.88 179 THR A CA 1
ATOM 1463 C C . THR A 1 179 ? -12.990 -9.156 5.879 1.00 91.88 179 THR A C 1
ATOM 1465 O O . THR A 1 179 ? -12.743 -10.267 6.344 1.00 91.88 179 THR A O 1
ATOM 1468 N N . LYS A 1 180 ? -12.002 -8.329 5.520 1.00 91.81 180 LYS A N 1
ATOM 1469 C CA . LYS A 1 180 ? -10.576 -8.651 5.650 1.00 91.81 180 LYS A CA 1
ATOM 1470 C C . LYS A 1 180 ? -10.049 -8.218 7.021 1.00 91.81 180 LYS A C 1
ATOM 1472 O O . LYS A 1 180 ? -9.116 -7.425 7.104 1.00 91.81 180 LYS A O 1
ATOM 1477 N N . LEU A 1 181 ? -10.637 -8.761 8.092 1.00 94.19 181 LEU A N 1
ATOM 1478 C CA . LEU A 1 181 ? -10.280 -8.416 9.477 1.00 94.19 181 LEU A CA 1
ATOM 1479 C C . LEU A 1 181 ? -8.786 -8.592 9.769 1.00 94.19 181 LEU A C 1
ATOM 1481 O O . LEU A 1 181 ? -8.193 -7.726 10.398 1.00 94.19 181 LEU A O 1
ATOM 1485 N N . HIS A 1 182 ? -8.165 -9.655 9.245 1.00 91.12 182 HIS A N 1
ATOM 1486 C CA . HIS A 1 182 ? -6.724 -9.888 9.390 1.00 91.12 182 HIS A CA 1
ATOM 1487 C C . HIS A 1 182 ? -5.885 -8.739 8.810 1.00 91.12 182 HIS A C 1
ATOM 1489 O O . HIS A 1 182 ? -4.959 -8.282 9.460 1.00 91.12 182 HIS A O 1
ATOM 1495 N N . VAL A 1 183 ? -6.255 -8.196 7.642 1.00 89.75 183 VAL A N 1
ATOM 1496 C CA . VAL A 1 183 ? -5.535 -7.064 7.029 1.00 89.75 183 VAL A CA 1
ATOM 1497 C C . VAL A 1 183 ? -5.674 -5.807 7.882 1.00 89.75 183 VAL A C 1
ATOM 1499 O O . VAL A 1 183 ? -4.700 -5.086 8.065 1.00 89.75 183 VAL A O 1
ATOM 1502 N N . ILE A 1 184 ? -6.873 -5.544 8.411 1.00 93.56 184 ILE A N 1
ATOM 1503 C CA . ILE A 1 184 ? -7.119 -4.397 9.298 1.00 93.56 184 ILE A CA 1
ATOM 1504 C C . ILE A 1 184 ? -6.290 -4.541 10.583 1.00 93.56 184 ILE A C 1
ATOM 1506 O O . ILE A 1 184 ? -5.653 -3.581 11.014 1.00 93.56 184 ILE A O 1
ATOM 1510 N N . GLN A 1 185 ? -6.266 -5.745 11.162 1.00 92.69 185 GLN A N 1
ATOM 1511 C CA . GLN A 1 185 ? -5.500 -6.064 12.364 1.00 92.69 185 GLN A CA 1
ATOM 1512 C C . GLN A 1 185 ? -3.997 -5.890 12.139 1.00 92.69 185 GLN A C 1
ATOM 1514 O O . GLN A 1 185 ? -3.350 -5.157 12.883 1.00 92.69 185 GLN A O 1
ATOM 1519 N N . ASP A 1 186 ? -3.456 -6.511 11.091 1.00 90.12 186 ASP A N 1
ATOM 1520 C CA . ASP A 1 186 ? -2.036 -6.442 10.747 1.00 90.12 186 ASP A CA 1
ATOM 1521 C C . ASP A 1 186 ? -1.610 -4.999 10.471 1.00 90.12 186 ASP A C 1
ATOM 1523 O O . ASP A 1 186 ? -0.552 -4.566 10.923 1.00 90.12 186 ASP A O 1
ATOM 1527 N N . PHE A 1 187 ? -2.445 -4.220 9.776 1.00 90.75 187 PHE A N 1
ATOM 1528 C CA . PHE A 1 187 ? -2.175 -2.807 9.520 1.00 90.75 187 PHE A CA 1
ATOM 1529 C C . PHE A 1 187 ? -2.084 -2.003 10.823 1.00 90.75 187 PHE A C 1
ATOM 1531 O O . PHE A 1 187 ? -1.131 -1.247 11.007 1.00 90.75 187 PHE A O 1
ATOM 1538 N N . ALA A 1 188 ? -3.031 -2.194 11.746 1.00 92.25 188 ALA A N 1
ATOM 1539 C CA . ALA A 1 188 ? -3.033 -1.507 13.036 1.00 92.25 188 ALA A CA 1
ATOM 1540 C C . ALA A 1 188 ? -1.840 -1.904 13.918 1.00 92.25 188 ALA A C 1
ATOM 1542 O O . ALA A 1 188 ? -1.181 -1.038 14.493 1.00 92.25 188 ALA A O 1
ATOM 1543 N N . ILE A 1 189 ? -1.510 -3.197 13.973 1.00 90.81 189 ILE A N 1
ATOM 1544 C CA . ILE A 1 189 ? -0.355 -3.700 14.726 1.00 90.81 189 ILE A CA 1
ATOM 1545 C C . ILE A 1 189 ? 0.952 -3.164 14.133 1.00 90.81 189 ILE A C 1
ATOM 1547 O O . ILE A 1 189 ? 1.823 -2.718 14.877 1.00 90.81 189 ILE A O 1
ATOM 1551 N N . ASN A 1 190 ? 1.100 -3.176 12.807 1.00 89.00 190 ASN A N 1
ATOM 1552 C CA . ASN A 1 190 ? 2.294 -2.658 12.135 1.00 89.00 190 ASN A CA 1
ATOM 1553 C C . ASN A 1 190 ? 2.433 -1.141 12.303 1.00 89.00 190 ASN A C 1
ATOM 1555 O O . ASN A 1 190 ? 3.548 -0.637 12.445 1.00 89.00 190 ASN A O 1
ATOM 1559 N N . PHE A 1 191 ? 1.317 -0.411 12.307 1.00 88.88 191 PHE A N 1
ATOM 1560 C CA . PHE A 1 191 ? 1.308 1.015 12.609 1.00 88.88 191 PHE A CA 1
ATOM 1561 C C . PHE A 1 191 ? 1.826 1.283 14.025 1.00 88.88 191 PHE A C 1
ATOM 1563 O O . PHE A 1 191 ? 2.763 2.061 14.192 1.00 88.88 191 PHE A O 1
ATOM 1570 N N . ALA A 1 192 ? 1.276 0.588 15.020 1.00 87.81 192 ALA A N 1
ATOM 1571 C CA . ALA A 1 192 ? 1.676 0.710 16.418 1.00 87.81 192 ALA A CA 1
ATOM 1572 C C . ALA A 1 192 ? 3.126 0.246 16.664 1.00 87.81 192 ALA A C 1
ATOM 1574 O O . ALA A 1 192 ? 3.877 0.849 17.422 1.00 87.81 192 ALA A O 1
ATOM 1575 N N . GLN A 1 193 ? 3.593 -0.775 15.939 1.00 85.94 193 GLN A N 1
ATOM 1576 C CA . GLN A 1 193 ? 4.995 -1.210 15.969 1.00 85.94 193 GLN A CA 1
ATOM 1577 C C . GLN A 1 193 ? 5.984 -0.115 15.571 1.00 85.94 193 GLN A C 1
ATOM 1579 O O . GLN A 1 193 ? 7.083 -0.056 16.119 1.00 85.94 193 GLN A O 1
ATOM 1584 N N . LYS A 1 194 ? 5.611 0.711 14.594 1.00 83.25 194 LYS A N 1
ATOM 1585 C CA . LYS A 1 194 ? 6.467 1.769 14.048 1.00 83.25 194 LYS A CA 1
ATOM 1586 C C . LYS A 1 194 ? 6.346 3.079 14.823 1.00 83.25 194 LYS A C 1
ATOM 1588 O O . LYS A 1 194 ? 7.204 3.942 14.680 1.00 83.25 194 LYS A O 1
ATOM 1593 N N . ASN A 1 195 ? 5.297 3.223 15.627 1.00 81.88 195 ASN A N 1
ATOM 1594 C CA . ASN A 1 195 ? 4.938 4.459 16.297 1.00 81.88 195 ASN A CA 1
ATOM 1595 C C . ASN A 1 195 ? 4.648 4.177 17.779 1.00 81.88 195 ASN A C 1
ATOM 1597 O O . ASN A 1 195 ? 3.554 3.720 18.097 1.00 81.88 195 ASN A O 1
ATOM 1601 N N . PRO A 1 196 ? 5.601 4.436 18.690 1.00 79.50 196 PRO A N 1
ATOM 1602 C CA . PRO A 1 196 ? 5.381 4.241 20.120 1.00 79.50 196 PRO A CA 1
ATOM 1603 C C . PRO A 1 196 ? 4.230 5.113 20.640 1.00 79.50 196 PRO A C 1
ATOM 1605 O O . PRO A 1 196 ? 4.143 6.283 20.260 1.00 79.50 196 PRO A O 1
ATOM 1608 N N . ARG A 1 197 ? 3.408 4.574 21.554 1.00 79.00 197 ARG A N 1
ATOM 1609 C CA . ARG A 1 197 ? 2.222 5.251 22.121 1.00 79.00 197 ARG A CA 1
ATOM 1610 C C . ARG A 1 197 ? 1.224 5.672 21.039 1.00 79.00 197 ARG A C 1
ATOM 1612 O O . ARG A 1 197 ? 0.665 6.768 21.076 1.00 79.00 197 ARG A O 1
ATOM 1619 N N . ALA A 1 198 ? 1.022 4.798 20.061 1.00 86.62 198 ALA A N 1
ATOM 1620 C CA . ALA A 1 198 ? 0.058 5.023 19.005 1.00 86.62 198 ALA A CA 1
ATOM 1621 C C . ALA A 1 198 ? -1.377 4.975 19.544 1.00 86.62 198 ALA A C 1
ATOM 1623 O O . ALA A 1 198 ? -1.728 4.141 20.381 1.00 86.62 198 ALA A O 1
ATOM 1624 N N . PHE A 1 199 ? -2.231 5.829 18.995 1.00 87.94 199 PHE A N 1
ATOM 1625 C CA . PHE A 1 199 ? -3.676 5.733 19.128 1.00 87.94 199 PHE A CA 1
ATOM 1626 C C . PHE A 1 199 ? -4.235 5.015 17.905 1.00 87.94 199 PHE A C 1
ATOM 1628 O O . PHE A 1 199 ? -3.939 5.369 16.766 1.00 87.94 199 PHE A O 1
ATOM 1635 N N . VAL A 1 200 ? -5.063 4.001 18.125 1.00 90.69 200 VAL A N 1
ATOM 1636 C CA . VAL A 1 200 ? -5.811 3.315 17.071 1.00 90.69 200 VAL A CA 1
ATOM 1637 C C . VAL A 1 200 ? -7.288 3.556 17.324 1.00 90.69 200 VAL A C 1
ATOM 1639 O O . VAL A 1 200 ? -7.820 3.134 18.344 1.00 90.69 200 VAL A O 1
ATOM 1642 N N . ILE A 1 201 ? -7.958 4.232 16.397 1.00 90.44 201 ILE A N 1
ATOM 1643 C CA . ILE A 1 201 ? -9.377 4.574 16.483 1.00 90.44 201 ILE A CA 1
ATOM 1644 C C . ILE A 1 201 ? -10.149 3.771 15.442 1.00 90.44 201 ILE A C 1
ATOM 1646 O O . ILE A 1 201 ? -9.814 3.799 14.257 1.00 90.44 201 ILE A O 1
ATOM 1650 N N . ILE A 1 202 ? -11.211 3.086 15.860 1.00 92.19 202 ILE A N 1
ATOM 1651 C CA . ILE A 1 202 ? -12.158 2.419 14.961 1.00 92.19 202 ILE A CA 1
ATOM 1652 C C . ILE A 1 202 ? -13.449 3.241 14.920 1.00 92.19 202 ILE A C 1
ATOM 1654 O O . ILE A 1 202 ? -14.244 3.178 15.848 1.00 92.19 202 ILE A O 1
ATOM 1658 N N . ASP A 1 203 ? -13.652 3.977 13.825 1.00 89.00 203 ASP A N 1
ATOM 1659 C CA . ASP A 1 203 ? -14.793 4.878 13.554 1.00 89.00 203 ASP A CA 1
ATOM 1660 C C . ASP A 1 203 ? -15.879 4.245 12.659 1.00 89.00 203 ASP A C 1
ATOM 1662 O O . ASP A 1 203 ? -16.769 4.884 12.109 1.00 89.00 203 ASP A O 1
ATOM 1666 N N . CYS A 1 204 ? -15.794 2.943 12.419 1.00 89.38 204 CYS A N 1
ATOM 1667 C CA . CYS A 1 204 ? -16.760 2.260 11.560 1.00 89.38 204 CYS A CA 1
ATOM 1668 C C . CYS A 1 204 ? -17.099 0.866 12.072 1.00 89.38 204 CYS A C 1
ATOM 1670 O O . CYS A 1 204 ? -17.292 -0.067 11.285 1.00 89.38 204 CYS A O 1
ATOM 1672 N N . LEU A 1 205 ? -17.156 0.711 13.395 1.00 91.06 205 LEU A N 1
ATOM 1673 C CA . LEU A 1 205 ? -17.347 -0.586 14.027 1.00 91.06 205 LEU A CA 1
ATOM 1674 C C . LEU A 1 205 ? -18.669 -1.246 13.603 1.00 91.06 205 LEU A C 1
ATOM 1676 O O . LEU A 1 205 ? -18.692 -2.438 13.303 1.00 91.06 205 LEU A O 1
ATOM 1680 N N . GLU A 1 206 ? -19.743 -0.474 13.452 1.00 89.81 206 GLU A N 1
ATOM 1681 C CA . GLU A 1 206 ? -21.046 -0.946 12.966 1.00 89.81 206 GLU A CA 1
ATOM 1682 C C . GLU A 1 206 ? -20.934 -1.537 11.562 1.00 89.81 206 GLU A C 1
ATOM 1684 O O . GLU A 1 206 ? -21.578 -2.535 11.243 1.00 89.81 206 GLU A O 1
ATOM 1689 N N . TYR A 1 207 ? -20.082 -0.951 10.714 1.00 91.12 207 TYR A N 1
ATOM 1690 C CA . TYR A 1 207 ? -19.821 -1.487 9.381 1.00 91.12 207 TYR A CA 1
ATOM 1691 C C . TYR A 1 207 ? -19.142 -2.847 9.449 1.00 91.12 207 TYR A C 1
ATOM 1693 O O . TYR A 1 207 ? -19.505 -3.760 8.717 1.00 91.12 207 TYR A O 1
ATOM 1701 N N . ILE A 1 208 ? -18.141 -2.975 10.315 1.00 93.62 208 ILE A N 1
ATOM 1702 C CA . ILE A 1 208 ? -17.379 -4.211 10.458 1.00 93.62 208 ILE A CA 1
ATOM 1703 C C . ILE A 1 208 ? -18.295 -5.315 11.007 1.00 93.62 208 ILE A C 1
ATOM 1705 O O . ILE A 1 208 ? -18.312 -6.420 10.456 1.00 93.62 208 ILE A O 1
ATOM 1709 N N . ILE A 1 209 ? -19.123 -4.990 12.007 1.00 93.38 209 ILE A N 1
ATOM 1710 C CA . ILE A 1 209 ? -20.132 -5.893 12.580 1.00 93.38 209 ILE A CA 1
ATOM 1711 C C . ILE A 1 209 ? -21.149 -6.319 11.520 1.00 93.38 209 ILE A C 1
ATOM 1713 O O . ILE A 1 209 ? -21.448 -7.508 11.420 1.00 93.38 209 ILE A O 1
ATOM 1717 N N . LEU A 1 210 ? -21.645 -5.386 10.703 1.00 92.44 210 LEU A N 1
ATOM 1718 C CA . LEU A 1 210 ? -22.633 -5.674 9.660 1.00 92.44 210 LEU A CA 1
ATOM 1719 C C . LEU A 1 210 ? -22.140 -6.733 8.660 1.00 92.44 210 LEU A C 1
ATOM 1721 O O . LEU A 1 210 ? -22.934 -7.545 8.194 1.00 92.44 210 LEU A O 1
ATOM 1725 N N . TYR A 1 211 ? -20.842 -6.741 8.338 1.00 92.81 211 TYR A N 1
ATOM 1726 C CA . TYR A 1 211 ? -20.269 -7.653 7.340 1.00 92.81 211 TYR A CA 1
ATOM 1727 C C . TYR A 1 211 ? -19.750 -8.977 7.911 1.00 92.81 211 TYR A C 1
ATOM 1729 O O . TYR A 1 211 ? -19.694 -9.959 7.175 1.00 92.81 211 TYR A O 1
ATOM 1737 N N . ASN A 1 212 ? -19.349 -9.018 9.184 1.00 94.25 212 ASN A N 1
ATOM 1738 C CA . ASN A 1 212 ? -18.703 -10.198 9.784 1.00 94.25 212 ASN A CA 1
ATOM 1739 C C . ASN A 1 212 ? -19.525 -10.858 10.899 1.00 94.25 212 ASN A C 1
ATOM 1741 O O . ASN A 1 212 ? -19.174 -11.942 11.372 1.00 94.25 212 ASN A O 1
ATOM 1745 N N . GLY A 1 213 ? -20.587 -10.195 11.354 1.00 93.94 213 GLY A N 1
ATOM 1746 C CA . GLY A 1 213 ? -21.276 -10.525 12.592 1.00 93.94 213 GLY A CA 1
ATOM 1747 C C . GLY A 1 213 ? -20.519 -10.038 13.831 1.00 93.94 213 GLY A C 1
ATOM 1748 O O . GLY A 1 213 ? -19.311 -9.768 13.817 1.00 93.94 213 GLY A O 1
ATOM 1749 N N . PHE A 1 214 ? -21.251 -9.931 14.939 1.00 94.12 214 PHE A N 1
ATOM 1750 C CA . PHE A 1 214 ? -20.707 -9.410 16.189 1.00 94.12 214 PHE A CA 1
ATOM 1751 C C . PHE A 1 214 ? -19.633 -10.319 16.792 1.00 94.12 214 PHE A C 1
ATOM 1753 O O . PHE A 1 214 ? -18.579 -9.823 17.158 1.00 94.12 214 PHE A O 1
ATOM 1760 N N . GLU A 1 215 ? -19.853 -11.635 16.863 1.00 93.25 215 GLU A N 1
ATOM 1761 C CA . GLU A 1 215 ? -18.907 -12.557 17.514 1.00 93.25 215 GLU A CA 1
ATOM 1762 C C . GLU A 1 215 ? -17.522 -12.545 16.858 1.00 93.25 215 GLU A C 1
ATOM 1764 O O . GLU A 1 215 ? -16.500 -12.479 17.541 1.00 93.25 215 GLU A O 1
ATOM 1769 N N . THR A 1 216 ? -17.487 -12.577 15.524 1.00 94.81 216 THR A N 1
ATOM 1770 C CA . THR A 1 216 ? -16.245 -12.516 14.746 1.00 94.81 216 THR A CA 1
ATOM 1771 C C . THR A 1 216 ? -15.536 -11.184 14.958 1.00 94.81 216 THR A C 1
ATOM 1773 O O . THR A 1 216 ? -14.329 -11.153 15.197 1.00 94.81 216 THR A O 1
ATOM 1776 N N . THR A 1 217 ? -16.297 -10.087 14.939 1.00 95.12 217 THR A N 1
ATOM 1777 C CA . THR A 1 217 ? -15.763 -8.744 15.182 1.00 95.12 217 THR A CA 1
ATOM 1778 C C . THR A 1 217 ? -15.232 -8.610 16.606 1.00 95.12 217 THR A C 1
ATOM 1780 O O . THR A 1 217 ? -14.149 -8.082 16.806 1.00 95.12 217 THR A O 1
ATOM 1783 N N . PHE A 1 218 ? -15.939 -9.148 17.597 1.00 94.31 218 PHE A N 1
ATOM 1784 C CA . PHE A 1 218 ? -15.539 -9.110 18.997 1.00 94.31 218 PHE A CA 1
ATOM 1785 C C . PHE A 1 218 ? -14.212 -9.840 19.234 1.00 94.31 218 PHE A C 1
ATOM 1787 O O . PHE A 1 218 ? -13.318 -9.284 19.864 1.00 94.31 218 PHE A O 1
ATOM 1794 N N . LYS A 1 219 ? -14.033 -11.041 18.665 1.00 94.62 219 LYS A N 1
ATOM 1795 C CA . LYS A 1 219 ? -12.750 -11.768 18.733 1.00 94.62 219 LYS A CA 1
ATOM 1796 C C . LYS A 1 219 ? -11.605 -10.969 18.107 1.00 94.62 219 LYS A C 1
ATOM 1798 O O . LYS A 1 219 ? -10.520 -10.919 18.677 1.00 94.62 219 LYS A O 1
ATOM 1803 N N . PHE A 1 220 ? -11.860 -10.327 16.966 1.00 95.81 220 PHE A N 1
ATOM 1804 C CA . PHE A 1 220 ? -10.907 -9.417 16.326 1.00 95.81 220 PHE A CA 1
ATOM 1805 C C . PHE A 1 220 ? -10.550 -8.233 17.237 1.00 95.81 220 PHE A C 1
ATOM 1807 O O . PHE A 1 220 ? -9.371 -7.945 17.419 1.00 95.81 220 PHE A O 1
ATOM 1814 N N . LEU A 1 221 ? -11.545 -7.583 17.847 1.00 94.88 221 LEU A N 1
ATOM 1815 C CA . LEU A 1 221 ? -11.333 -6.443 18.738 1.00 94.88 221 LEU A CA 1
ATOM 1816 C C . LEU A 1 221 ? -10.522 -6.821 19.980 1.00 94.88 221 LEU A C 1
ATOM 1818 O O . LEU A 1 221 ? -9.615 -6.083 20.347 1.00 94.88 221 LEU A O 1
ATOM 1822 N N . VAL A 1 222 ? -10.822 -7.962 20.608 1.00 93.00 222 VAL A N 1
ATOM 1823 C CA . VAL A 1 222 ? -10.065 -8.466 21.767 1.00 93.00 222 VAL A CA 1
ATOM 1824 C C . VAL A 1 222 ? -8.627 -8.794 21.368 1.00 93.00 222 VAL A C 1
ATOM 1826 O O . VAL A 1 222 ? -7.699 -8.340 22.026 1.00 93.00 222 VAL A O 1
ATOM 1829 N N . GLY A 1 223 ? -8.423 -9.485 20.242 1.00 92.06 223 GLY A N 1
ATOM 1830 C CA . GLY A 1 223 ? -7.074 -9.773 19.748 1.00 92.06 223 GLY A CA 1
ATOM 1831 C C . GLY A 1 223 ? -6.274 -8.502 19.446 1.00 92.06 223 GLY A C 1
ATOM 1832 O O . GLY A 1 223 ? -5.112 -8.392 19.832 1.00 92.06 223 GLY A O 1
ATOM 1833 N N . LEU A 1 224 ? -6.897 -7.513 18.798 1.00 93.25 224 LEU A N 1
ATOM 1834 C CA . LEU A 1 224 ? -6.262 -6.223 18.532 1.00 93.25 224 LEU A CA 1
ATOM 1835 C C . LEU A 1 224 ? -5.936 -5.477 19.833 1.00 93.25 224 LEU A C 1
ATOM 1837 O O . LEU A 1 224 ? -4.827 -4.965 19.970 1.00 93.25 224 LEU A O 1
ATOM 1841 N N . LYS A 1 225 ? -6.872 -5.453 20.791 1.00 91.50 225 LYS A N 1
ATOM 1842 C CA . LYS A 1 225 ? -6.679 -4.869 22.122 1.00 91.50 225 LYS A CA 1
ATOM 1843 C C . LYS A 1 225 ? -5.437 -5.445 22.786 1.00 91.50 225 LYS A C 1
ATOM 1845 O O . LYS A 1 225 ? -4.537 -4.683 23.120 1.00 91.50 225 LYS A O 1
ATOM 1850 N N . ASP A 1 226 ? -5.370 -6.768 22.908 1.00 90.06 226 ASP A N 1
ATOM 1851 C CA . ASP A 1 226 ? -4.280 -7.456 23.598 1.00 90.06 226 ASP A CA 1
ATOM 1852 C C . ASP A 1 226 ? -2.923 -7.102 22.975 1.00 90.06 226 ASP A C 1
ATOM 1854 O O . ASP A 1 226 ? -1.968 -6.795 23.690 1.00 90.06 226 ASP A O 1
ATOM 1858 N N . HIS A 1 227 ? -2.842 -7.048 21.641 1.00 89.81 227 HIS A N 1
ATOM 1859 C CA . HIS A 1 227 ? -1.620 -6.646 20.944 1.00 89.81 227 HIS A CA 1
ATOM 1860 C C . HIS A 1 227 ? -1.198 -5.194 21.210 1.00 89.81 227 HIS A C 1
ATOM 1862 O O . HIS A 1 227 ? 0.001 -4.942 21.355 1.00 89.81 227 HIS A O 1
ATOM 1868 N N . LEU A 1 228 ? -2.148 -4.256 21.254 1.00 88.31 228 LEU A N 1
ATOM 1869 C CA . LEU A 1 228 ? -1.878 -2.826 21.441 1.00 88.31 228 LEU A CA 1
ATOM 1870 C C . LEU A 1 228 ? -1.570 -2.490 22.907 1.00 88.31 228 LEU A C 1
ATOM 1872 O O . LEU A 1 228 ? -0.553 -1.866 23.210 1.00 88.31 228 LEU A O 1
ATOM 1876 N N . THR A 1 229 ? -2.383 -2.980 23.846 1.00 84.88 229 THR A N 1
ATOM 1877 C CA . THR A 1 229 ? -2.226 -2.651 25.271 1.00 84.88 229 THR A CA 1
ATOM 1878 C C . THR A 1 229 ? -0.937 -3.222 25.860 1.00 84.88 229 THR A C 1
ATOM 1880 O O . THR A 1 229 ? -0.322 -2.582 26.713 1.00 84.88 229 THR A O 1
ATOM 1883 N N . LEU A 1 230 ? -0.462 -4.377 25.362 1.00 82.94 230 LEU A N 1
ATOM 1884 C CA . LEU A 1 230 ? 0.839 -4.949 25.750 1.00 82.94 230 LEU A CA 1
ATOM 1885 C C . LEU A 1 230 ? 2.024 -4.014 25.450 1.00 82.94 230 LEU A C 1
ATOM 1887 O O . LEU A 1 230 ? 3.083 -4.157 26.060 1.00 82.94 230 LEU A O 1
ATOM 1891 N N . ARG A 1 231 ? 1.860 -3.074 24.514 1.00 78.12 231 ARG A N 1
ATOM 1892 C CA . ARG A 1 231 ? 2.905 -2.150 24.047 1.00 78.12 231 ARG A CA 1
ATOM 1893 C C . ARG A 1 231 ? 2.770 -0.736 24.605 1.00 78.12 231 ARG A C 1
ATOM 1895 O O . ARG A 1 231 ? 3.663 0.078 24.391 1.00 78.12 231 ARG A O 1
ATOM 1902 N N . GLY A 1 232 ? 1.703 -0.453 25.351 1.00 80.38 232 GLY A N 1
ATOM 1903 C CA . GLY A 1 232 ? 1.403 0.903 25.808 1.00 80.38 232 GLY A CA 1
ATOM 1904 C C . GLY A 1 232 ? 0.631 1.748 24.791 1.00 80.38 232 GLY A C 1
ATOM 1905 O O . GLY A 1 232 ? 0.522 2.956 24.984 1.00 80.38 232 GLY A O 1
ATOM 1906 N N . ASP A 1 233 ? 0.110 1.131 23.729 1.00 86.69 233 ASP A N 1
ATOM 1907 C CA . ASP A 1 233 ? -0.706 1.795 22.711 1.00 86.69 233 ASP A CA 1
ATOM 1908 C C . ASP A 1 233 ? -2.187 1.795 23.122 1.00 86.69 233 ASP A C 1
ATOM 1910 O O . ASP A 1 233 ? -2.642 0.922 23.871 1.00 86.69 233 ASP A O 1
ATOM 1914 N N . THR A 1 234 ? -2.945 2.775 22.629 1.00 88.25 234 THR A N 1
ATOM 1915 C CA . THR A 1 234 ? -4.343 3.004 23.025 1.00 88.25 234 THR A CA 1
ATOM 1916 C C . THR A 1 234 ? -5.295 2.605 21.904 1.00 88.25 234 THR A C 1
ATOM 1918 O O . THR A 1 234 ? -5.138 3.043 20.765 1.00 88.25 234 THR A O 1
ATOM 1921 N N . LEU A 1 235 ? -6.323 1.815 22.223 1.00 89.94 235 LEU A N 1
ATOM 1922 C CA . LEU A 1 235 ? -7.396 1.456 21.289 1.00 89.94 235 LEU A CA 1
ATOM 1923 C C . LEU A 1 235 ? -8.680 2.196 21.665 1.00 89.94 235 LEU A C 1
ATOM 1925 O O . LEU A 1 235 ? -9.156 2.063 22.786 1.00 89.94 235 LEU A O 1
ATOM 1929 N N . ILE A 1 236 ? -9.270 2.932 20.728 1.00 88.88 236 ILE A N 1
ATOM 1930 C CA . ILE A 1 236 ? -10.537 3.643 20.916 1.00 88.88 236 ILE A CA 1
ATOM 1931 C C . ILE A 1 236 ? -11.558 3.101 19.925 1.00 88.88 236 ILE A C 1
ATOM 1933 O O . ILE A 1 236 ? -11.354 3.119 18.711 1.00 88.88 236 ILE A O 1
ATOM 1937 N N . LEU A 1 237 ? -12.681 2.627 20.445 1.00 89.06 237 LEU A N 1
ATOM 1938 C CA . LEU A 1 237 ? -13.808 2.170 19.646 1.00 89.06 237 LEU A CA 1
ATOM 1939 C C . LEU A 1 237 ? -14.880 3.248 19.649 1.00 89.06 237 LEU A C 1
ATOM 1941 O O . LEU A 1 237 ? -15.420 3.562 20.707 1.00 89.06 237 LEU A O 1
ATOM 1945 N N . LEU A 1 238 ? -15.198 3.787 18.476 1.00 85.56 238 LEU A N 1
ATOM 1946 C CA . LEU A 1 238 ? -16.345 4.660 18.287 1.00 85.56 238 LEU A CA 1
ATOM 1947 C C . LEU A 1 238 ? -17.505 3.807 17.787 1.00 85.56 238 LEU A C 1
ATOM 1949 O O . LEU A 1 238 ? -17.401 3.143 16.753 1.00 85.56 238 LEU A O 1
ATOM 1953 N N . ILE A 1 239 ? -18.597 3.800 18.549 1.00 82.50 239 ILE A N 1
ATOM 1954 C CA . ILE A 1 239 ? -19.809 3.092 18.146 1.00 82.50 239 ILE A CA 1
ATOM 1955 C C . ILE A 1 239 ? -21.076 3.854 18.506 1.00 82.50 239 ILE A C 1
ATOM 1957 O O . ILE A 1 239 ? -21.194 4.399 19.606 1.00 82.50 239 ILE A O 1
ATOM 1961 N N . ASP A 1 240 ? -22.036 3.881 17.595 1.00 76.62 240 ASP A N 1
ATOM 1962 C CA . ASP A 1 240 ? -23.378 4.370 17.862 1.00 76.62 240 ASP A CA 1
ATOM 1963 C C . ASP A 1 240 ? -24.085 3.455 18.878 1.00 76.62 240 ASP A C 1
ATOM 1965 O O . ASP A 1 240 ? -24.024 2.222 18.802 1.00 76.62 240 ASP A O 1
ATOM 1969 N N . LYS A 1 241 ? -24.764 4.064 19.855 1.00 68.62 241 LYS A N 1
ATOM 1970 C CA . LYS A 1 241 ? -25.469 3.343 20.927 1.00 68.62 241 LYS A CA 1
ATOM 1971 C C . LYS A 1 241 ? -26.571 2.446 20.382 1.00 68.62 241 LYS A C 1
ATOM 1973 O O . LYS A 1 241 ? -26.808 1.377 20.941 1.00 68.62 241 LYS A O 1
ATOM 1978 N N . ASP A 1 242 ? -27.198 2.868 19.291 1.00 75.06 242 ASP A N 1
ATOM 1979 C CA . ASP A 1 242 ? -28.350 2.180 18.713 1.00 75.06 242 ASP A CA 1
ATOM 1980 C C . ASP A 1 242 ? -27.943 1.010 17.799 1.00 75.06 242 ASP A C 1
ATOM 1982 O O . ASP A 1 242 ? -28.789 0.235 17.353 1.00 75.06 242 ASP A O 1
ATOM 1986 N N . ALA A 1 243 ? -26.642 0.842 17.535 1.00 74.88 243 ALA A N 1
ATOM 1987 C CA . ALA A 1 243 ? -26.129 -0.198 16.646 1.00 74.88 243 ALA A CA 1
ATOM 1988 C C . ALA A 1 243 ? -25.959 -1.573 17.315 1.00 74.88 243 ALA A C 1
ATOM 1990 O O . ALA A 1 243 ? -25.760 -2.571 16.618 1.00 74.88 243 ALA A O 1
ATOM 1991 N N . LEU A 1 244 ? -26.020 -1.646 18.649 1.00 80.75 244 LEU A N 1
ATOM 1992 C CA . LEU A 1 244 ? -25.824 -2.880 19.410 1.00 80.75 244 LEU A CA 1
ATOM 1993 C C . LEU A 1 244 ? -27.057 -3.256 20.213 1.00 80.75 244 LEU A C 1
ATOM 1995 O O . LEU A 1 244 ? -27.747 -2.414 20.782 1.00 80.75 244 LEU A O 1
ATOM 1999 N N . ASN A 1 245 ? -27.270 -4.560 20.361 1.00 84.31 245 ASN A N 1
ATOM 2000 C CA . ASN A 1 245 ? -28.214 -5.046 21.358 1.00 84.31 245 ASN A CA 1
ATOM 2001 C C . ASN A 1 245 ? -27.608 -4.995 22.779 1.00 84.31 245 ASN A C 1
ATOM 2003 O O . ASN A 1 245 ? -26.394 -4.905 22.972 1.00 84.31 245 ASN A O 1
ATOM 2007 N N . VAL A 1 246 ? -28.466 -5.097 23.798 1.00 84.19 246 VAL A N 1
ATOM 2008 C CA . VAL A 1 246 ? -28.076 -4.986 25.220 1.00 84.19 246 VAL A CA 1
ATOM 2009 C C . VAL A 1 246 ? -26.996 -6.005 25.616 1.00 84.19 246 VAL A C 1
ATOM 2011 O O . VAL A 1 246 ? -26.090 -5.693 26.389 1.00 84.19 246 VAL A O 1
ATOM 2014 N N . SER A 1 247 ? -27.063 -7.221 25.066 1.00 85.94 247 SER A N 1
ATOM 2015 C CA . SER A 1 247 ? -26.092 -8.283 25.351 1.00 85.94 247 SER A CA 1
ATOM 2016 C C . SER A 1 247 ? -24.714 -7.970 24.758 1.00 85.94 247 SER A C 1
ATOM 2018 O O . SER A 1 247 ? -23.710 -8.037 25.467 1.00 85.94 247 SER A O 1
ATOM 2020 N N . GLN A 1 248 ? -24.670 -7.555 23.491 1.00 88.19 248 GLN A N 1
ATOM 2021 C CA . GLN A 1 248 ? -23.459 -7.142 22.780 1.00 88.19 248 GLN A CA 1
ATOM 2022 C C . GLN A 1 248 ? -22.792 -5.946 23.458 1.00 88.19 248 GLN A C 1
ATOM 2024 O O . GLN A 1 248 ? -21.580 -5.936 23.667 1.00 88.19 248 GLN A O 1
ATOM 2029 N N . HIS A 1 249 ? -23.601 -4.972 23.869 1.00 84.81 249 HIS A N 1
ATOM 2030 C CA . HIS A 1 249 ? -23.146 -3.808 24.614 1.00 84.81 249 HIS A CA 1
ATOM 2031 C C . HIS A 1 249 ? -22.497 -4.200 25.951 1.00 84.81 249 HIS A C 1
ATOM 2033 O O . HIS A 1 249 ? -21.405 -3.739 26.278 1.00 84.81 249 HIS A O 1
ATOM 2039 N N . SER A 1 250 ? -23.133 -5.097 26.714 1.00 85.31 250 SER A N 1
ATOM 2040 C CA . SER A 1 250 ? -22.563 -5.606 27.968 1.00 85.31 250 SER A CA 1
ATOM 2041 C C . SER A 1 250 ? -21.253 -6.362 27.745 1.00 85.31 250 SER A C 1
ATOM 2043 O O . SER A 1 250 ? -20.344 -6.248 28.564 1.00 85.31 250 SER A O 1
ATOM 2045 N N . LEU A 1 251 ? -21.135 -7.110 26.644 1.00 87.94 251 LEU A N 1
ATOM 2046 C CA . LEU A 1 251 ? -19.913 -7.838 26.318 1.00 87.94 251 LEU A CA 1
ATOM 2047 C C . LEU A 1 251 ? -18.750 -6.885 26.011 1.00 87.94 251 LEU A C 1
ATOM 2049 O O . LEU A 1 251 ? -17.653 -7.090 26.522 1.00 87.94 251 LEU A O 1
ATOM 2053 N N . LEU A 1 252 ? -18.991 -5.819 25.240 1.00 87.62 252 LEU A N 1
ATOM 2054 C CA . LEU A 1 252 ? -17.964 -4.809 24.973 1.00 87.62 252 LEU A CA 1
ATOM 2055 C C . LEU A 1 252 ? -17.527 -4.088 26.249 1.00 87.62 252 LEU A C 1
ATOM 2057 O O . LEU A 1 252 ? -16.333 -3.960 26.479 1.00 87.62 252 LEU A O 1
ATOM 2061 N N . LEU A 1 253 ? -18.456 -3.692 27.121 1.00 86.00 253 LEU A N 1
ATOM 2062 C CA . LEU A 1 253 ? -18.103 -3.014 28.376 1.00 86.00 253 LEU A CA 1
ATOM 2063 C C . LEU A 1 253 ? -17.293 -3.876 29.357 1.00 86.00 253 LEU A C 1
ATOM 2065 O O . LEU A 1 253 ? -16.661 -3.334 30.260 1.00 86.00 253 LEU A O 1
ATOM 2069 N N . LYS A 1 254 ? -17.303 -5.207 29.211 1.00 87.25 254 LYS A N 1
ATOM 2070 C CA . LYS A 1 254 ? -16.423 -6.088 29.996 1.00 87.25 254 LYS A CA 1
ATOM 2071 C C . LYS A 1 254 ? -14.968 -6.009 29.541 1.00 87.25 254 LYS A C 1
ATOM 2073 O O . LYS A 1 254 ? -14.075 -6.189 30.360 1.00 87.25 254 LYS A O 1
ATOM 2078 N N . GLU A 1 255 ? -14.740 -5.748 28.257 1.00 86.88 255 GLU A N 1
ATOM 2079 C CA . GLU A 1 255 ? -13.408 -5.758 27.648 1.00 86.88 255 GLU A CA 1
ATOM 2080 C C . GLU A 1 255 ? -12.819 -4.360 27.429 1.00 86.88 255 GLU A C 1
ATOM 2082 O O . GLU A 1 255 ? -11.593 -4.220 27.409 1.00 86.88 255 GLU A O 1
ATOM 2087 N N . PHE A 1 256 ? -13.679 -3.348 27.270 1.00 87.06 256 PHE A N 1
ATOM 2088 C CA . PHE A 1 256 ? -13.343 -1.970 26.915 1.00 87.06 256 PHE A CA 1
ATOM 2089 C C . PHE A 1 256 ? -13.926 -0.999 27.946 1.00 87.06 256 PHE A C 1
ATOM 2091 O O . PHE A 1 256 ? -15.122 -1.045 28.251 1.00 87.06 256 PHE A O 1
ATOM 2098 N N . LYS A 1 257 ? -13.090 -0.099 28.475 1.00 82.56 257 LYS A N 1
ATOM 2099 C CA . LYS A 1 257 ? -13.512 0.898 29.468 1.00 82.56 257 LYS A CA 1
ATOM 2100 C C . LYS A 1 257 ? -14.346 1.990 28.789 1.00 82.56 257 LYS A C 1
ATOM 2102 O O . LYS A 1 257 ? -13.946 2.453 27.729 1.00 82.56 257 LYS A O 1
ATOM 2107 N N . PRO A 1 258 ? -15.472 2.443 29.353 1.00 76.56 258 PRO A N 1
ATOM 2108 C CA . PRO A 1 258 ? -16.162 3.609 28.810 1.00 76.56 258 PRO A CA 1
ATOM 2109 C C . PRO A 1 258 ? -15.270 4.856 28.931 1.00 76.56 258 PRO A C 1
ATOM 2111 O O . PRO A 1 258 ? -14.627 5.036 29.968 1.00 76.56 258 PRO A O 1
ATOM 2114 N N . LEU A 1 259 ? -15.226 5.668 27.870 1.00 67.75 259 LEU A N 1
ATOM 2115 C CA . LEU A 1 259 ? -14.531 6.964 27.828 1.00 67.75 259 LEU A CA 1
ATOM 2116 C C . LEU A 1 259 ? -15.418 8.082 28.400 1.00 67.75 259 LEU A C 1
ATOM 2118 O O . LEU A 1 259 ? -16.640 8.074 28.102 1.00 67.75 259 LEU A O 1
#

Sequence (259 aa):
MELRVPLYLLAYDSILLIALGYVWIFFMKRLRRYSKELKVFVQNAAFFLGIAVFGRLIDFLDNFISIPYDVEILTTCYFISIVGIIYTIVQYIITVEQTYMPTLNSQKIQKNEEVKSPGEAFLAFSSKNRALDVLEIINDLDSPTLIITRAPRFYEEFKNENILTLWVTQATDRGVSPTKLHVIQDFAINFAQKNPRAFVIIDCLEYIILYNGFETTFKFLVGLKDHLTLRGDTLILLIDKDALNVSQHSLLLKEFKPL